Protein AF-A0A954L6D2-F1 (afdb_monomer_lite)

Secondary structure (DSSP, 8-state):
-HHHHHHH-TT-EEEE--TT-EEE-HHHHHHHHHHHHHHHHH-TT-EEEEEEPPSS--SSS-EEEEEEEES-GGG-EEEEEEEE-S--HHHHHHHHHHT-EEEEEEEEEEEHHHHHHHHHHH-HHHHHHHHHHTTTTTSTTHHHHHHHHGGGS----HHHHTGGG-S-EEEEEP-SEEE---SHHHHHHHH-PPP-

Radius of gyration: 18.4 Å; chains: 1; bounding box: 46×40×56 Å

Sequence (196 aa):
AAMCLLQEDPDAVMLVMPADHAISPVEQFHDAVRRATQQIESAPHSLVLFGVTPTYPATGYGYIERDQSLGDPTQRAFKVREFHEKPPRERAEQFLAGGRHYWNCGIFVWKASRILELIRQHQPEIGNLLNEIDADLGTDREEDALKQIFPRMPSISIDHAVLEKAQDVVVLEAPFAWDDVGSWQAVARLKGTDGN

Structure (mmCIF, N/CA/C/O backbone):
data_AF-A0A954L6D2-F1
#
_entry.id   AF-A0A954L6D2-F1
#
loop_
_atom_site.group_PDB
_atom_site.id
_atom_site.type_symbol
_atom_site.label_atom_id
_atom_site.label_alt_id
_atom_site.label_comp_id
_atom_site.label_asym_id
_atom_site.label_entity_id
_atom_site.label_seq_id
_atom_site.pdbx_PDB_ins_code
_atom_site.Cartn_x
_atom_site.Cartn_y
_atom_site.Cartn_z
_atom_site.occupancy
_atom_site.B_iso_or_equiv
_atom_site.auth_seq_id
_atom_site.auth_comp_id
_atom_site.auth_asym_id
_atom_site.auth_atom_id
_atom_site.pdbx_PDB_model_num
ATOM 1 N N . ALA A 1 1 ? -12.981 5.212 8.955 1.00 91.56 1 ALA A N 1
ATOM 2 C CA . ALA A 1 1 ? -12.898 4.303 7.787 1.00 91.56 1 ALA A CA 1
ATOM 3 C C . ALA A 1 1 ? -12.744 2.844 8.212 1.00 91.56 1 ALA A C 1
ATOM 5 O O . ALA A 1 1 ? -13.762 2.183 8.299 1.00 91.56 1 ALA A O 1
ATOM 6 N N . ALA A 1 2 ? -11.542 2.341 8.540 1.00 96.38 2 ALA A N 1
ATOM 7 C CA . ALA A 1 2 ? -11.362 0.922 8.894 1.00 96.38 2 ALA A CA 1
ATOM 8 C C . ALA A 1 2 ? -12.247 0.465 10.073 1.00 96.38 2 ALA A C 1
ATOM 10 O O . ALA A 1 2 ? -12.872 -0.582 9.986 1.00 96.38 2 ALA A O 1
ATOM 11 N N . MET A 1 3 ? -12.361 1.272 11.137 1.00 95.62 3 MET A N 1
ATOM 12 C CA . MET A 1 3 ? -13.265 0.977 12.262 1.00 95.62 3 MET A CA 1
ATOM 13 C C . MET A 1 3 ? -14.738 0.937 11.835 1.00 95.62 3 MET A C 1
ATOM 15 O O . MET A 1 3 ? -15.443 0.012 12.208 1.00 95.62 3 MET A O 1
ATOM 19 N N . CYS A 1 4 ? -15.176 1.881 10.996 1.00 94.25 4 CYS A N 1
ATOM 20 C CA . CYS A 1 4 ? -16.536 1.912 10.447 1.00 94.25 4 CYS A CA 1
ATOM 21 C C . CYS A 1 4 ? -16.830 0.656 9.611 1.00 94.25 4 CYS A C 1
ATOM 23 O O . CYS A 1 4 ? -17.856 0.020 9.804 1.00 94.25 4 CYS A O 1
ATOM 25 N N . LEU A 1 5 ? -15.894 0.246 8.743 1.00 95.94 5 LEU A N 1
ATOM 26 C CA . LEU A 1 5 ? -16.029 -0.985 7.958 1.00 95.94 5 LEU A CA 1
ATOM 27 C C . LEU A 1 5 ? -16.210 -2.212 8.859 1.00 95.94 5 LEU A C 1
ATOM 29 O O . LEU A 1 5 ? -17.042 -3.054 8.559 1.00 95.94 5 LEU A O 1
ATOM 33 N N . LEU A 1 6 ? -15.485 -2.292 9.980 1.00 96.44 6 LEU A N 1
ATOM 34 C CA . LEU A 1 6 ? -15.606 -3.406 10.927 1.00 96.44 6 LEU A CA 1
ATOM 35 C C . LEU A 1 6 ? -16.918 -3.418 11.723 1.00 96.44 6 LEU A C 1
ATOM 37 O O . LEU A 1 6 ? -17.280 -4.468 12.252 1.00 96.44 6 LEU A O 1
ATOM 41 N N . GLN A 1 7 ? -17.616 -2.284 11.830 1.00 93.31 7 GLN A N 1
ATOM 42 C CA . GLN A 1 7 ? -18.964 -2.242 12.407 1.00 93.31 7 GLN A CA 1
ATOM 43 C C . GLN A 1 7 ? -20.002 -2.863 11.455 1.00 93.31 7 GLN A C 1
ATOM 45 O O . GLN A 1 7 ? -20.990 -3.426 11.921 1.00 93.31 7 GLN A O 1
ATOM 50 N N . GLU A 1 8 ? -19.772 -2.785 10.140 1.00 94.19 8 GLU A N 1
ATOM 51 C CA . GLU A 1 8 ? -20.647 -3.361 9.110 1.00 94.19 8 GLU A CA 1
ATOM 52 C C . GLU A 1 8 ? -20.279 -4.815 8.774 1.00 94.19 8 GLU A C 1
ATOM 54 O O . GLU A 1 8 ? -21.155 -5.676 8.688 1.00 94.19 8 GLU A O 1
ATOM 59 N N . ASP A 1 9 ? -18.984 -5.095 8.609 1.00 96.94 9 ASP A N 1
ATOM 60 C CA . ASP A 1 9 ? -18.428 -6.402 8.264 1.00 96.94 9 ASP A CA 1
ATOM 61 C C . ASP A 1 9 ? -17.112 -6.657 9.038 1.00 96.94 9 ASP A C 1
ATOM 63 O O . ASP A 1 9 ? -16.070 -6.072 8.720 1.00 96.94 9 ASP A O 1
ATOM 67 N N . PRO A 1 10 ? -17.114 -7.562 10.039 1.00 95.75 10 PRO A N 1
ATOM 68 C CA . PRO A 1 10 ? -15.918 -7.917 10.809 1.00 95.75 10 PRO A CA 1
ATOM 69 C C . PRO A 1 10 ? -14.750 -8.470 9.977 1.00 95.75 10 PRO A C 1
ATOM 71 O O . PRO A 1 10 ? -13.604 -8.444 10.437 1.00 95.75 10 PRO A O 1
ATOM 74 N N . ASP A 1 11 ? -15.019 -8.965 8.767 1.00 96.00 11 ASP A N 1
ATOM 75 C CA . ASP A 1 11 ? -14.032 -9.516 7.839 1.00 96.00 11 ASP A CA 1
ATOM 76 C C . ASP A 1 11 ? -13.707 -8.578 6.662 1.00 96.00 11 ASP A C 1
ATOM 78 O O . ASP A 1 11 ? -12.977 -8.977 5.747 1.00 96.00 11 ASP A O 1
ATOM 82 N N . ALA A 1 12 ? -14.165 -7.320 6.720 1.00 97.88 12 ALA A N 1
ATOM 83 C CA . ALA A 1 12 ? -14.051 -6.347 5.639 1.00 97.88 12 ALA A CA 1
ATOM 84 C C . ALA A 1 12 ? -12.636 -6.246 5.044 1.00 97.88 12 ALA A C 1
ATOM 86 O O . ALA A 1 12 ? -11.641 -5.975 5.735 1.00 97.88 12 ALA A O 1
ATOM 87 N N . VAL A 1 13 ? -12.567 -6.374 3.717 1.00 98.19 13 VAL A N 1
ATOM 88 C CA . VAL A 1 13 ? -11.387 -6.043 2.912 1.00 98.19 13 VAL A CA 1
ATOM 89 C C . VAL A 1 13 ? -11.525 -4.610 2.407 1.00 98.19 13 VAL A C 1
ATOM 91 O O . VAL A 1 13 ? -12.526 -4.232 1.806 1.00 98.19 13 VAL A O 1
ATOM 94 N N . MET A 1 14 ? -10.499 -3.805 2.652 1.00 97.88 14 MET A N 1
ATOM 95 C CA . MET A 1 14 ? -10.458 -2.380 2.353 1.00 97.88 14 MET A CA 1
ATOM 96 C C . MET A 1 14 ? -9.527 -2.124 1.170 1.00 97.88 14 MET A C 1
ATOM 98 O O . MET A 1 14 ? -8.348 -2.470 1.232 1.00 97.88 14 MET A O 1
ATOM 102 N N . LEU A 1 15 ? -10.055 -1.490 0.121 1.00 97.88 15 LEU A N 1
ATOM 103 C CA . LEU A 1 15 ? -9.280 -0.865 -0.952 1.00 97.88 15 LEU A CA 1
ATOM 104 C C . LEU A 1 15 ? -9.090 0.617 -0.616 1.00 97.88 15 LEU A C 1
ATOM 106 O O . LEU A 1 15 ? -10.062 1.338 -0.393 1.00 97.88 15 LEU A O 1
ATOM 110 N N . VAL A 1 16 ? -7.843 1.072 -0.598 1.00 97.06 16 VAL A N 1
ATOM 111 C CA . VAL A 1 16 ? -7.468 2.476 -0.408 1.00 97.06 16 VAL A CA 1
ATOM 112 C C . VAL A 1 16 ? -6.840 2.969 -1.692 1.00 97.06 16 VAL A C 1
ATOM 114 O O . VAL A 1 16 ? -5.929 2.328 -2.207 1.00 97.06 16 VAL A O 1
ATOM 117 N N . MET A 1 17 ? -7.309 4.101 -2.207 1.00 95.06 17 MET A N 1
ATOM 118 C CA . MET A 1 17 ? -6.726 4.732 -3.385 1.00 95.06 17 MET A CA 1
ATOM 119 C C . MET A 1 17 ? -6.859 6.257 -3.314 1.00 95.06 17 MET A C 1
ATOM 121 O O . MET A 1 17 ? -7.864 6.745 -2.787 1.00 95.06 17 MET A O 1
ATOM 125 N N . PRO A 1 18 ? -5.889 7.014 -3.852 1.00 92.88 18 PRO A N 1
ATOM 126 C CA . PRO A 1 18 ? -6.021 8.457 -4.014 1.00 92.88 18 PRO A CA 1
ATOM 127 C C . PRO A 1 18 ? -7.126 8.804 -5.014 1.00 92.88 18 PRO A C 1
ATOM 129 O O . PRO A 1 18 ? -7.377 8.068 -5.971 1.00 92.88 18 PRO A O 1
ATOM 132 N N . ALA A 1 19 ? -7.810 9.919 -4.767 1.00 90.50 19 ALA A N 1
ATOM 133 C CA . ALA A 1 19 ? -8.975 10.340 -5.546 1.00 90.50 19 ALA A CA 1
ATOM 134 C C . ALA A 1 19 ? -8.608 11.064 -6.856 1.00 90.50 19 ALA A C 1
ATOM 136 O O . ALA A 1 19 ? -9.477 11.335 -7.680 1.00 90.50 19 ALA A O 1
ATOM 137 N N . ASP A 1 20 ? -7.333 11.394 -7.036 1.00 88.69 20 ASP A N 1
ATOM 138 C CA . ASP A 1 20 ? -6.775 12.252 -8.080 1.00 88.69 20 ASP A CA 1
ATOM 139 C C . ASP A 1 20 ? -5.930 11.493 -9.118 1.00 88.69 20 ASP A C 1
ATOM 141 O O . ASP A 1 20 ? -5.321 12.104 -9.993 1.00 88.69 20 ASP A O 1
ATOM 145 N N . HIS A 1 21 ? -5.931 10.158 -9.081 1.00 91.69 21 HIS A N 1
ATOM 146 C CA . HIS A 1 21 ? -5.188 9.328 -10.030 1.00 91.69 21 HIS A CA 1
ATOM 147 C C . HIS A 1 21 ? -5.966 9.042 -11.320 1.00 91.69 21 HIS A C 1
ATOM 149 O O . HIS A 1 21 ? -7.173 8.791 -11.308 1.00 91.69 21 HIS A O 1
ATOM 155 N N . ALA A 1 22 ? -5.246 8.984 -12.442 1.00 92.25 22 ALA A N 1
ATOM 156 C CA . ALA A 1 22 ? -5.770 8.508 -13.718 1.00 92.25 22 ALA A CA 1
ATOM 157 C C . ALA A 1 22 ? -5.364 7.044 -13.937 1.00 92.25 22 ALA A C 1
ATOM 159 O O . ALA A 1 22 ? -4.176 6.726 -13.956 1.00 92.25 22 ALA A O 1
ATOM 160 N N . ILE A 1 23 ? -6.343 6.152 -14.123 1.00 94.12 23 ILE A N 1
ATOM 161 C CA . ILE A 1 23 ? -6.128 4.706 -14.306 1.00 94.12 23 ILE A CA 1
ATOM 162 C C . ILE A 1 23 ? -6.848 4.226 -15.568 1.00 94.12 23 ILE A C 1
ATOM 164 O O . ILE A 1 23 ? -8.005 4.577 -15.800 1.00 94.12 23 ILE A O 1
ATOM 168 N N . SER A 1 24 ? -6.173 3.414 -16.384 1.00 92.94 24 SER A N 1
ATOM 169 C CA . SER A 1 24 ? -6.748 2.837 -17.604 1.00 92.94 24 SER A CA 1
ATOM 170 C C . SER A 1 24 ? -6.004 1.569 -18.045 1.00 92.94 24 SER A C 1
ATOM 172 O O . SER A 1 24 ? -4.781 1.533 -17.938 1.00 92.94 24 SER A O 1
ATOM 174 N N . PRO A 1 25 ? -6.674 0.551 -18.611 1.00 96.25 25 PRO A N 1
ATOM 175 C CA . PRO A 1 25 ? -8.125 0.369 -18.677 1.00 96.25 25 PRO A CA 1
ATOM 176 C C . PRO A 1 25 ? -8.730 0.009 -17.312 1.00 96.25 25 PRO A C 1
ATOM 178 O O . PRO A 1 25 ? -8.094 -0.660 -16.494 1.00 96.25 25 PRO A O 1
ATOM 181 N N . VAL A 1 26 ? -9.979 0.417 -17.075 1.00 95.38 26 VAL A N 1
ATOM 182 C CA . VAL A 1 26 ? -10.680 0.193 -15.795 1.00 95.38 26 VAL A CA 1
ATOM 183 C C . VAL A 1 26 ? -10.894 -1.299 -15.525 1.00 95.38 26 VAL A C 1
ATOM 185 O O . VAL A 1 26 ? -10.799 -1.754 -14.389 1.00 95.38 26 VAL A O 1
ATOM 188 N N . GLU A 1 27 ? -11.113 -2.090 -16.569 1.00 97.12 27 GLU A N 1
ATOM 189 C CA . GLU A 1 27 ? -11.312 -3.535 -16.476 1.00 97.12 27 GLU A CA 1
ATOM 190 C C . GLU A 1 27 ? -10.068 -4.230 -15.911 1.00 97.12 27 GLU A C 1
ATOM 192 O O . GLU A 1 27 ? -10.177 -5.075 -15.024 1.00 97.12 27 GLU A O 1
ATOM 197 N N . GLN A 1 28 ? -8.878 -3.808 -16.354 1.00 96.44 28 GLN A N 1
ATOM 198 C CA . GLN A 1 28 ? -7.609 -4.345 -15.859 1.00 96.44 28 GLN A CA 1
ATOM 199 C C . GLN A 1 28 ? -7.345 -3.938 -14.409 1.00 96.44 28 GLN A C 1
ATOM 201 O O . GLN A 1 28 ? -6.781 -4.721 -13.643 1.00 96.44 28 GLN A O 1
ATOM 206 N N . PHE A 1 29 ? -7.776 -2.739 -14.011 1.00 96.81 29 PHE A N 1
ATOM 207 C CA . PHE A 1 29 ? -7.745 -2.322 -12.612 1.00 96.81 29 PHE A CA 1
ATOM 208 C C . PHE A 1 29 ? -8.669 -3.189 -11.749 1.00 96.81 29 PHE A C 1
ATOM 210 O O . PHE A 1 29 ? -8.226 -3.722 -10.734 1.00 96.81 29 PHE A O 1
ATOM 217 N N . HIS A 1 30 ? -9.912 -3.422 -12.177 1.00 97.06 30 HIS A N 1
ATOM 218 C CA . HIS A 1 30 ? -10.839 -4.307 -11.465 1.00 97.06 30 HIS A CA 1
ATOM 219 C C . HIS A 1 30 ? -10.297 -5.738 -11.334 1.00 97.06 30 HIS A C 1
ATOM 221 O O . HIS A 1 30 ? -10.400 -6.336 -10.264 1.00 97.06 30 HIS A O 1
ATOM 227 N N . ASP A 1 31 ? -9.685 -6.285 -12.387 1.00 95.94 31 ASP A N 1
ATOM 228 C CA . ASP A 1 31 ? -9.031 -7.597 -12.331 1.00 95.94 31 ASP A CA 1
ATOM 229 C C . ASP A 1 31 ? -7.843 -7.618 -11.363 1.00 95.94 31 ASP A C 1
ATOM 231 O O . ASP A 1 31 ? -7.649 -8.588 -10.629 1.00 95.94 31 ASP A O 1
ATOM 235 N N . ALA A 1 32 ? -7.052 -6.546 -11.320 1.00 96.00 32 ALA A N 1
ATOM 236 C CA . ALA A 1 32 ? -5.958 -6.411 -10.367 1.00 96.00 32 ALA A CA 1
ATOM 237 C C . ALA A 1 32 ? -6.464 -6.341 -8.916 1.00 96.00 32 ALA A C 1
ATOM 239 O O . ALA A 1 32 ? -5.919 -7.034 -8.058 1.00 96.00 32 ALA A O 1
ATOM 240 N N . VAL A 1 33 ? -7.537 -5.587 -8.652 1.00 97.06 33 VAL A N 1
ATOM 241 C CA . VAL A 1 33 ? -8.189 -5.528 -7.333 1.00 97.06 33 VAL A CA 1
ATOM 242 C C . VAL A 1 33 ? -8.730 -6.898 -6.929 1.00 97.06 33 VAL A C 1
ATOM 244 O O . VAL A 1 33 ? -8.457 -7.341 -5.819 1.00 97.06 33 VAL A O 1
ATOM 247 N N . ARG A 1 34 ? -9.402 -7.625 -7.833 1.00 96.12 34 ARG A N 1
ATOM 248 C CA . ARG A 1 34 ? -9.865 -8.998 -7.562 1.00 96.12 34 ARG A CA 1
ATOM 249 C C . ARG A 1 34 ? -8.721 -9.927 -7.154 1.00 96.12 34 ARG A C 1
ATOM 251 O O . ARG A 1 34 ? -8.863 -10.672 -6.189 1.00 96.12 34 ARG A O 1
ATOM 258 N N . ARG A 1 35 ? -7.581 -9.866 -7.851 1.00 94.50 35 ARG A N 1
ATOM 259 C CA . ARG A 1 35 ? -6.384 -10.651 -7.495 1.00 94.50 35 ARG A CA 1
ATOM 260 C C . ARG A 1 35 ? -5.817 -10.253 -6.133 1.00 94.50 35 ARG A C 1
ATOM 262 O O . ARG A 1 35 ? -5.444 -11.125 -5.355 1.00 94.50 35 ARG A O 1
ATOM 269 N N . ALA A 1 36 ? -5.796 -8.960 -5.814 1.00 95.94 36 ALA A N 1
ATOM 270 C CA . ALA A 1 36 ? -5.388 -8.489 -4.492 1.00 95.94 36 ALA A CA 1
ATOM 271 C C . ALA A 1 36 ? -6.320 -9.013 -3.389 1.00 95.94 36 ALA A C 1
ATOM 273 O O . ALA A 1 36 ? -5.840 -9.491 -2.365 1.00 95.94 36 ALA A O 1
ATOM 274 N N . THR A 1 37 ? -7.636 -9.005 -3.607 1.00 95.69 37 THR A N 1
ATOM 275 C CA . THR A 1 37 ? -8.602 -9.583 -2.662 1.00 95.69 37 THR A CA 1
ATOM 276 C C . THR A 1 37 ? -8.380 -11.085 -2.475 1.00 95.69 37 THR A C 1
ATOM 278 O O . THR A 1 37 ? -8.307 -11.538 -1.338 1.00 95.69 37 THR A O 1
ATOM 281 N N . GLN A 1 38 ? -8.165 -11.846 -3.553 1.00 93.75 38 GLN A N 1
ATOM 282 C CA . GLN A 1 38 ? -7.831 -13.278 -3.473 1.00 93.75 38 GLN A CA 1
ATOM 283 C C . GLN A 1 38 ? -6.537 -13.531 -2.682 1.00 93.75 38 GLN A C 1
ATOM 285 O O . GLN A 1 38 ? -6.455 -14.475 -1.893 1.00 93.75 38 GLN A O 1
ATOM 290 N N . GLN A 1 39 ? -5.528 -12.667 -2.843 1.00 93.31 39 GLN A N 1
ATOM 291 C CA . GLN A 1 39 ? -4.309 -12.728 -2.038 1.00 93.31 39 GLN A CA 1
ATOM 292 C C . GLN A 1 39 ? -4.631 -12.546 -0.548 1.00 93.31 39 GLN A C 1
ATOM 294 O O . GLN A 1 39 ? -4.153 -13.338 0.260 1.00 93.31 39 GLN A O 1
ATOM 299 N N . ILE A 1 40 ? -5.472 -11.571 -0.184 1.00 95.69 40 ILE A N 1
ATOM 300 C CA . ILE A 1 40 ? -5.918 -11.356 1.204 1.00 95.69 40 ILE A CA 1
ATOM 301 C C . ILE A 1 40 ? -6.727 -12.545 1.739 1.00 95.69 40 ILE A C 1
ATOM 303 O O . ILE A 1 40 ? -6.541 -12.936 2.886 1.00 95.69 40 ILE A O 1
ATOM 307 N N . GLU A 1 41 ? -7.588 -13.164 0.934 1.00 93.38 41 GLU A N 1
ATOM 308 C CA . GLU A 1 41 ? -8.336 -14.362 1.344 1.00 93.38 41 GLU A CA 1
ATOM 309 C C . GLU A 1 41 ? -7.397 -15.534 1.667 1.00 93.38 41 GLU A C 1
ATOM 311 O O . GLU A 1 41 ? -7.581 -16.223 2.670 1.00 93.38 41 GLU A O 1
ATOM 316 N N . SER A 1 42 ? -6.358 -15.736 0.848 1.00 92.69 42 SER A N 1
ATOM 317 C CA . SER A 1 42 ? -5.371 -16.808 1.049 1.00 92.69 42 SER A CA 1
ATOM 318 C C . SER A 1 42 ? -4.345 -16.510 2.151 1.00 92.69 42 SER A C 1
ATOM 320 O O . SER A 1 42 ? -3.848 -17.430 2.803 1.00 92.69 42 SER A O 1
ATOM 322 N N . ALA A 1 43 ? -4.036 -15.232 2.375 1.00 94.00 43 ALA A N 1
ATOM 323 C CA . ALA A 1 43 ? -3.077 -14.746 3.356 1.00 94.00 43 ALA A CA 1
ATOM 324 C C . ALA A 1 43 ? -3.637 -13.499 4.075 1.00 94.00 43 ALA A C 1
ATOM 326 O O . ALA A 1 43 ? -3.240 -12.371 3.773 1.00 94.00 43 ALA A O 1
ATOM 327 N N . PRO A 1 44 ? -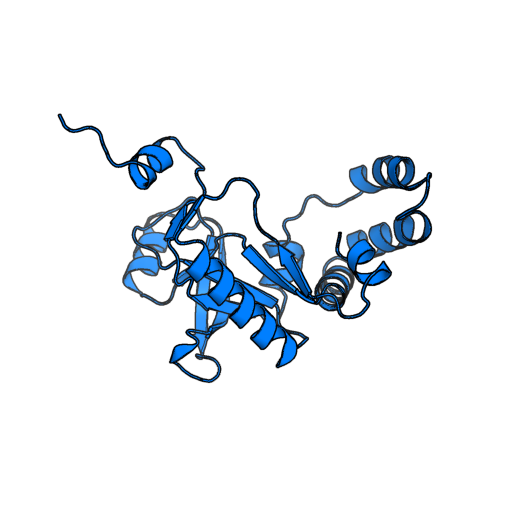4.530 -13.675 5.071 1.00 94.44 44 PRO A N 1
ATOM 328 C CA . PRO A 1 44 ? -5.272 -12.572 5.704 1.00 94.44 44 PRO A CA 1
ATOM 329 C C . PRO A 1 44 ? -4.426 -11.506 6.406 1.00 94.44 44 PRO A C 1
ATOM 331 O O . PRO A 1 44 ? -4.920 -10.415 6.690 1.00 94.44 44 PRO A O 1
ATOM 334 N N . HIS A 1 45 ? -3.163 -11.817 6.702 1.00 95.69 45 HIS A N 1
ATOM 335 C CA . HIS A 1 45 ? -2.221 -10.893 7.333 1.00 95.69 45 HIS A CA 1
ATOM 336 C C . HIS A 1 45 ? -1.449 -10.024 6.335 1.00 95.69 45 HIS A C 1
ATOM 338 O O . HIS A 1 45 ? -0.760 -9.098 6.772 1.00 95.69 45 HIS A O 1
ATOM 344 N N . SER A 1 46 ? -1.554 -10.311 5.032 1.00 96.25 46 SER A N 1
ATOM 345 C CA . SER A 1 46 ? -0.838 -9.577 3.996 1.00 96.25 46 SER A CA 1
ATOM 346 C C . SER A 1 46 ? -1.347 -8.145 3.842 1.00 96.25 46 SER A C 1
ATOM 348 O O . SER A 1 46 ? -2.540 -7.869 3.963 1.00 96.25 46 SER A O 1
ATOM 350 N N . LEU A 1 47 ? -0.427 -7.237 3.522 1.00 98.00 47 LEU A N 1
ATOM 351 C CA . LEU A 1 47 ? -0.734 -5.899 3.025 1.00 98.00 47 LEU A CA 1
ATOM 352 C C . LEU A 1 47 ? -0.359 -5.860 1.549 1.00 98.00 47 LEU A C 1
ATOM 354 O O . LEU A 1 47 ? 0.816 -6.006 1.214 1.00 98.00 47 LEU A O 1
ATOM 358 N N . VAL A 1 48 ? -1.346 -5.709 0.672 1.00 97.88 48 VAL A N 1
ATOM 359 C CA . VAL A 1 48 ? -1.133 -5.756 -0.775 1.00 97.88 48 VAL A CA 1
ATOM 360 C C . VAL A 1 48 ? -1.065 -4.340 -1.335 1.00 97.88 48 VAL A C 1
ATOM 362 O O . VAL A 1 48 ? -1.922 -3.508 -1.051 1.00 97.88 48 VAL A O 1
ATOM 365 N N . LEU A 1 49 ? -0.052 -4.074 -2.152 1.00 97.31 49 LEU A N 1
ATOM 366 C CA . LEU A 1 49 ? 0.149 -2.831 -2.887 1.00 97.31 49 LEU A CA 1
ATOM 367 C C . LEU A 1 49 ? 0.136 -3.097 -4.388 1.00 97.31 49 LEU A C 1
ATOM 369 O O . LEU A 1 49 ? 0.442 -4.207 -4.830 1.00 97.31 49 LEU A O 1
ATOM 373 N N . PHE A 1 50 ? -0.106 -2.051 -5.171 1.00 97.69 50 PHE A N 1
ATOM 374 C CA . PHE A 1 50 ? 0.142 -2.075 -6.610 1.00 97.69 50 PHE A CA 1
ATOM 375 C C . PHE A 1 50 ? 1.425 -1.316 -6.957 1.00 97.69 50 PHE A C 1
ATOM 377 O O . PHE A 1 50 ? 1.621 -0.168 -6.556 1.00 97.69 50 PHE A O 1
ATOM 384 N N . GLY A 1 51 ? 2.307 -1.974 -7.706 1.00 97.31 51 GLY A N 1
ATOM 385 C CA . GLY A 1 51 ? 3.566 -1.415 -8.179 1.00 97.31 51 GLY A CA 1
ATOM 386 C C . GLY A 1 51 ? 3.526 -1.155 -9.680 1.00 97.31 51 GLY A C 1
ATOM 387 O O . GLY A 1 51 ? 3.332 -2.086 -10.459 1.00 97.31 51 GLY A O 1
ATOM 388 N N . VAL A 1 52 ? 3.742 0.092 -10.098 1.00 97.12 52 VAL A N 1
ATOM 389 C CA . VAL A 1 52 ? 3.773 0.465 -11.523 1.00 97.12 52 VAL A CA 1
ATOM 390 C C . VAL A 1 52 ? 5.194 0.331 -12.058 1.00 97.12 52 VAL A C 1
ATOM 392 O O . VAL A 1 52 ? 6.139 0.825 -11.446 1.00 97.12 52 VAL A O 1
ATOM 395 N N . THR A 1 53 ? 5.371 -0.334 -13.199 1.00 96.38 53 THR A N 1
ATOM 396 C CA . THR A 1 53 ? 6.694 -0.496 -13.820 1.00 96.38 53 THR A CA 1
ATOM 397 C C . THR A 1 53 ? 7.257 0.864 -14.255 1.00 96.38 53 THR A C 1
ATOM 399 O O . THR A 1 53 ? 6.638 1.528 -15.090 1.00 96.38 53 THR A O 1
ATOM 402 N N . PRO A 1 54 ? 8.424 1.293 -13.732 1.00 95.88 54 PRO A N 1
ATOM 403 C CA . PRO A 1 54 ? 9.006 2.581 -14.074 1.00 95.88 54 PRO A CA 1
ATOM 404 C C . PRO A 1 54 ? 9.372 2.657 -15.554 1.00 95.88 54 PRO A C 1
ATOM 406 O O . PRO A 1 54 ? 10.010 1.755 -16.096 1.00 95.88 54 PRO A O 1
ATOM 409 N N . THR A 1 55 ? 9.013 3.764 -16.200 1.00 94.44 55 THR A N 1
ATOM 410 C CA . THR A 1 55 ? 9.374 4.053 -17.602 1.00 94.44 55 THR A CA 1
ATOM 411 C C . THR A 1 55 ? 10.416 5.164 -17.730 1.00 94.44 55 THR A C 1
ATOM 413 O O . THR A 1 55 ? 10.997 5.358 -18.795 1.00 94.44 55 THR A O 1
ATOM 416 N N . TYR A 1 56 ? 10.688 5.878 -16.637 1.00 94.62 56 TYR A N 1
ATOM 417 C CA . TYR A 1 56 ? 11.711 6.915 -16.523 1.00 94.62 56 TYR A CA 1
ATOM 418 C C . TYR A 1 56 ? 12.182 7.026 -15.058 1.00 94.62 56 TYR A C 1
ATOM 420 O O . TYR A 1 56 ? 11.518 6.513 -14.157 1.00 94.62 56 TYR A O 1
ATOM 428 N N . PRO A 1 57 ? 13.318 7.680 -14.761 1.00 96.19 57 PRO A N 1
ATOM 429 C CA . PRO A 1 57 ? 13.825 7.779 -13.392 1.00 96.19 57 PRO A CA 1
ATOM 430 C C . PRO A 1 57 ? 13.126 8.913 -12.622 1.00 96.19 57 PRO A C 1
ATOM 432 O O . PRO A 1 57 ? 13.718 9.965 -12.368 1.00 96.19 57 PRO A O 1
ATOM 435 N N . ALA A 1 58 ? 11.840 8.746 -12.305 1.00 94.31 58 ALA A N 1
ATOM 436 C CA . ALA A 1 58 ? 11.053 9.721 -11.548 1.00 94.31 58 ALA A CA 1
ATOM 437 C C . ALA A 1 58 ? 11.652 9.953 -10.151 1.00 94.31 58 ALA A C 1
ATOM 439 O O . ALA A 1 58 ? 11.924 8.993 -9.443 1.00 94.31 58 ALA A O 1
ATOM 440 N N . THR A 1 59 ? 11.822 11.206 -9.729 1.00 94.38 59 THR A N 1
ATOM 441 C CA . THR A 1 59 ? 12.276 11.549 -8.364 1.00 94.38 59 THR A CA 1
ATOM 442 C C . THR A 1 59 ? 11.128 11.996 -7.458 1.00 94.38 59 THR A C 1
ATOM 444 O O . THR A 1 59 ? 11.325 12.202 -6.268 1.00 94.38 59 THR A O 1
ATOM 447 N N . GLY A 1 60 ? 9.931 12.185 -8.025 1.00 90.56 60 GLY A N 1
ATOM 448 C CA . GLY A 1 60 ? 8.727 12.588 -7.294 1.00 90.56 60 GLY A CA 1
ATOM 449 C C . GLY A 1 60 ? 7.935 11.423 -6.697 1.00 90.56 60 GLY A C 1
ATOM 450 O O . GLY A 1 60 ? 7.053 11.666 -5.881 1.00 90.56 60 GLY A O 1
ATOM 451 N N . TYR A 1 61 ? 8.259 10.184 -7.077 1.00 92.25 61 TYR A N 1
ATOM 452 C CA . TYR A 1 61 ? 7.559 8.974 -6.642 1.00 92.25 61 TYR A CA 1
ATOM 453 C C . TYR A 1 61 ? 8.375 8.199 -5.612 1.00 92.25 61 TYR A C 1
ATOM 455 O O . TYR A 1 61 ? 9.608 8.191 -5.664 1.00 92.25 61 TYR A O 1
ATOM 463 N N . GLY A 1 62 ? 7.677 7.505 -4.715 1.00 93.88 62 GLY A N 1
ATOM 464 C CA . GLY A 1 62 ? 8.261 6.414 -3.945 1.00 93.88 62 GLY A CA 1
ATOM 465 C C . GLY A 1 62 ? 8.516 5.194 -4.835 1.00 93.88 62 GLY A C 1
ATOM 466 O O . GLY A 1 62 ? 7.816 4.976 -5.827 1.00 93.88 62 GLY A O 1
ATOM 467 N N . TYR A 1 63 ? 9.519 4.394 -4.488 1.00 96.69 63 TYR A N 1
ATOM 468 C CA . TYR A 1 63 ? 9.842 3.132 -5.151 1.00 96.69 63 TYR A CA 1
ATOM 469 C C . TYR A 1 63 ? 9.692 1.961 -4.184 1.00 96.69 63 TYR A C 1
ATOM 471 O O . TYR A 1 63 ? 10.009 2.068 -3.003 1.00 96.69 63 TYR A O 1
ATOM 479 N N . ILE A 1 64 ? 9.254 0.827 -4.715 1.00 97.31 64 ILE A N 1
ATOM 480 C CA . ILE A 1 64 ? 9.115 -0.449 -4.021 1.00 97.31 64 ILE A CA 1
ATOM 481 C C . ILE A 1 64 ? 10.139 -1.403 -4.628 1.00 97.31 64 ILE A C 1
ATOM 483 O O . ILE A 1 64 ? 10.026 -1.745 -5.806 1.00 97.31 64 ILE A O 1
ATOM 487 N N . GLU A 1 65 ? 11.135 -1.841 -3.859 1.00 97.31 65 GLU A N 1
ATOM 488 C CA . GLU A 1 65 ? 12.029 -2.920 -4.285 1.00 97.31 65 GLU A CA 1
ATOM 489 C C . GLU A 1 65 ? 11.340 -4.269 -4.059 1.00 97.31 65 GLU A C 1
ATOM 491 O O . GLU A 1 65 ? 10.932 -4.598 -2.942 1.00 97.31 65 GLU A O 1
ATOM 496 N N . ARG A 1 66 ? 11.217 -5.068 -5.122 1.00 96.56 66 ARG A N 1
ATOM 497 C CA . ARG A 1 66 ? 10.652 -6.420 -5.047 1.00 96.56 66 ARG A CA 1
ATOM 498 C C . ARG A 1 66 ? 11.727 -7.455 -4.718 1.00 96.56 66 ARG A C 1
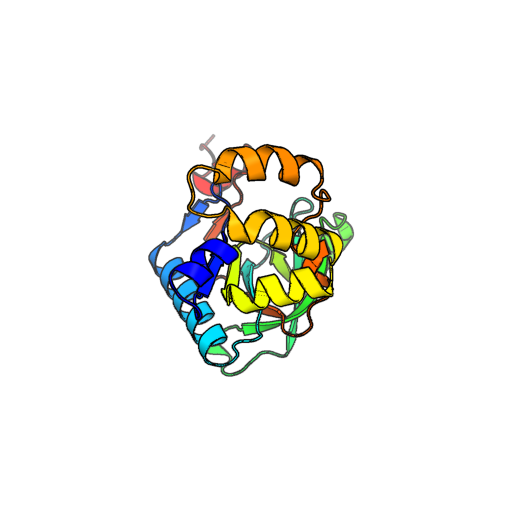ATOM 500 O O . ARG A 1 66 ? 12.842 -7.380 -5.237 1.00 96.56 66 ARG A O 1
ATOM 507 N N . ASP A 1 67 ? 11.363 -8.444 -3.910 1.00 94.69 67 ASP A N 1
ATOM 508 C CA . ASP A 1 67 ? 12.185 -9.617 -3.602 1.00 94.69 67 ASP A CA 1
ATOM 509 C C . ASP A 1 67 ? 11.635 -10.869 -4.315 1.00 94.69 67 ASP A C 1
ATOM 511 O O . ASP A 1 67 ? 11.449 -10.881 -5.537 1.00 94.69 67 ASP A O 1
ATOM 515 N N . GLN A 1 68 ? 11.368 -11.935 -3.560 1.00 91.12 68 GLN A N 1
ATOM 516 C CA . GLN A 1 68 ? 10.947 -13.233 -4.063 1.00 91.12 68 GLN A CA 1
ATOM 517 C C . GLN A 1 68 ? 9.547 -13.164 -4.675 1.00 91.12 68 GLN A C 1
ATOM 519 O O . GLN A 1 68 ? 8.633 -12.554 -4.114 1.00 91.12 68 GLN A O 1
ATOM 524 N N . SER A 1 69 ? 9.383 -13.828 -5.822 1.00 92.38 69 SER A N 1
ATOM 525 C CA . SER A 1 69 ? 8.068 -14.058 -6.424 1.00 92.38 69 SER A CA 1
ATOM 526 C C . SER A 1 69 ? 7.239 -14.951 -5.510 1.00 92.38 69 SER A C 1
ATOM 528 O O . SER A 1 69 ? 7.741 -15.947 -4.988 1.00 92.38 69 SER A O 1
ATOM 530 N N . LEU A 1 70 ? 5.966 -14.613 -5.349 1.00 87.12 70 LEU A N 1
ATOM 531 C CA . LEU A 1 70 ? 5.012 -15.378 -4.561 1.00 87.12 70 LEU A CA 1
ATOM 532 C C . LEU A 1 70 ? 4.106 -16.184 -5.492 1.00 87.12 70 LEU A C 1
ATOM 534 O O . LEU A 1 70 ? 3.535 -15.638 -6.434 1.00 87.12 70 LEU A O 1
ATOM 538 N N . GLY A 1 71 ? 3.968 -17.479 -5.205 1.00 80.50 71 GLY A N 1
ATOM 539 C CA . GLY A 1 71 ? 3.039 -18.363 -5.904 1.00 80.50 71 GLY A CA 1
ATOM 540 C C . GLY A 1 71 ? 3.326 -18.513 -7.401 1.00 80.50 71 GLY A C 1
ATOM 541 O O . GLY A 1 71 ? 4.466 -18.725 -7.815 1.00 80.50 71 GLY A O 1
ATOM 542 N N . ASP A 1 72 ? 2.262 -18.455 -8.201 1.00 77.25 72 ASP A N 1
ATOM 543 C CA . ASP A 1 72 ? 2.321 -18.598 -9.655 1.00 77.25 72 ASP A CA 1
ATOM 544 C C . ASP A 1 72 ? 2.962 -17.350 -10.305 1.00 77.25 72 ASP A C 1
ATOM 546 O O . ASP A 1 72 ? 2.470 -16.237 -10.099 1.00 77.25 72 ASP A O 1
ATOM 550 N N . PRO A 1 73 ? 4.013 -17.494 -11.139 1.00 78.19 73 PRO A N 1
ATOM 551 C CA . PRO A 1 73 ? 4.631 -16.378 -11.861 1.00 78.19 73 PRO A CA 1
ATOM 552 C C . PRO A 1 73 ? 3.659 -15.509 -12.678 1.00 78.19 73 PRO A C 1
ATOM 554 O O . PRO A 1 73 ? 3.935 -14.329 -12.909 1.00 78.19 73 PRO A O 1
ATOM 557 N N . THR A 1 74 ? 2.522 -16.059 -13.111 1.00 76.75 74 THR A N 1
ATOM 558 C CA . THR A 1 74 ? 1.470 -15.325 -13.835 1.00 76.75 74 THR A CA 1
ATOM 559 C C . THR A 1 74 ? 0.758 -14.286 -12.966 1.00 76.75 74 THR A C 1
ATOM 561 O O . THR A 1 74 ? 0.259 -13.292 -13.490 1.00 76.75 74 THR A O 1
ATOM 564 N N . GLN A 1 75 ? 0.766 -14.453 -11.640 1.00 78.31 75 GLN A N 1
ATOM 565 C CA . GLN A 1 75 ? 0.193 -13.490 -10.695 1.00 78.31 75 GLN A CA 1
ATOM 566 C C . GLN A 1 75 ? 1.019 -12.201 -10.615 1.00 78.31 75 GLN A C 1
ATOM 568 O O . GLN A 1 75 ? 0.469 -11.156 -10.268 1.00 78.31 75 GLN A O 1
ATOM 573 N N . ARG A 1 76 ? 2.318 -12.259 -10.961 1.00 91.75 76 ARG A N 1
ATOM 574 C CA . ARG A 1 76 ? 3.272 -11.139 -10.835 1.00 91.75 76 ARG A CA 1
ATOM 575 C C . ARG A 1 76 ? 3.225 -10.503 -9.436 1.00 91.75 76 ARG A C 1
ATOM 577 O O . ARG A 1 76 ? 3.241 -9.281 -9.295 1.00 91.75 76 ARG A O 1
ATOM 584 N N . ALA A 1 77 ? 3.146 -11.360 -8.418 1.00 94.56 77 ALA A N 1
ATOM 585 C CA . ALA A 1 77 ? 3.139 -11.001 -7.009 1.00 94.56 77 ALA A CA 1
ATOM 586 C C . ALA A 1 77 ? 4.531 -11.204 -6.409 1.00 94.56 77 ALA A C 1
ATOM 588 O O . ALA A 1 77 ? 5.158 -12.240 -6.633 1.00 94.56 77 ALA A O 1
ATOM 589 N N . PHE A 1 78 ? 5.009 -10.244 -5.624 1.00 96.56 78 PHE A N 1
ATOM 590 C CA . PHE A 1 78 ? 6.328 -10.305 -5.001 1.00 96.56 78 PHE A CA 1
ATOM 591 C C . PHE A 1 78 ? 6.264 -9.854 -3.551 1.00 96.56 78 PHE A C 1
ATOM 593 O O . PHE A 1 78 ? 5.489 -8.962 -3.207 1.00 96.56 78 PHE A O 1
ATOM 600 N N . LYS A 1 79 ? 7.127 -10.414 -2.703 1.00 96.12 79 LYS A N 1
ATOM 601 C CA . LYS A 1 79 ? 7.372 -9.826 -1.385 1.00 96.12 79 LYS A CA 1
ATOM 602 C C . LYS A 1 79 ? 8.067 -8.473 -1.554 1.00 96.12 79 LYS A C 1
ATOM 604 O O . LYS A 1 79 ? 8.959 -8.339 -2.395 1.00 96.12 79 LYS A O 1
ATOM 609 N N . VAL A 1 80 ? 7.676 -7.481 -0.762 1.00 96.75 80 VAL A N 1
ATOM 610 C CA . VAL A 1 80 ? 8.386 -6.199 -0.711 1.00 96.75 80 VAL A CA 1
ATOM 611 C C . VAL A 1 80 ? 9.652 -6.352 0.122 1.00 96.75 80 VAL A C 1
ATOM 613 O O . VAL A 1 80 ? 9.615 -6.871 1.238 1.00 96.75 80 VAL A O 1
ATOM 616 N N . ARG A 1 81 ? 10.776 -5.905 -0.440 1.00 95.56 81 ARG A N 1
ATOM 617 C CA . ARG A 1 81 ? 12.067 -5.869 0.244 1.00 95.56 81 ARG A CA 1
ATOM 618 C C . ARG A 1 81 ? 12.241 -4.590 1.044 1.00 95.56 81 ARG A C 1
ATOM 620 O O . ARG A 1 81 ? 12.598 -4.645 2.214 1.00 95.56 81 ARG A O 1
ATOM 627 N N . GLU A 1 82 ? 12.052 -3.459 0.375 1.00 94.62 82 GLU A N 1
ATOM 628 C CA . GLU A 1 82 ? 12.344 -2.138 0.916 1.00 94.62 82 GLU A CA 1
ATOM 629 C C . GLU A 1 82 ? 11.563 -1.069 0.145 1.00 94.62 82 GLU A C 1
ATOM 631 O O . GLU A 1 82 ? 11.303 -1.208 -1.056 1.00 94.62 82 GLU A O 1
ATOM 636 N N . PHE A 1 83 ? 11.208 0.003 0.848 1.00 94.62 83 PHE A N 1
ATOM 637 C CA . PHE A 1 83 ? 10.619 1.207 0.279 1.00 94.62 83 PHE A CA 1
ATOM 638 C C . PHE A 1 83 ? 11.680 2.302 0.169 1.00 94.62 83 PHE A C 1
ATOM 640 O O . PHE A 1 83 ? 12.502 2.476 1.065 1.00 94.62 83 PHE A O 1
ATOM 647 N N . HIS A 1 84 ? 11.649 3.065 -0.921 1.00 94.38 84 HIS A N 1
ATOM 648 C CA . HIS A 1 84 ? 12.547 4.198 -1.146 1.00 94.38 84 HIS A CA 1
ATOM 649 C C . HIS A 1 84 ? 11.716 5.431 -1.506 1.00 94.38 84 HIS A C 1
ATOM 651 O O . HIS A 1 84 ? 11.260 5.559 -2.641 1.00 94.38 84 HIS A O 1
ATOM 657 N N . GLU A 1 85 ? 11.514 6.345 -0.558 1.00 92.31 85 GLU A N 1
ATOM 658 C CA . GLU A 1 85 ? 10.727 7.562 -0.790 1.00 92.31 85 GLU A CA 1
ATOM 659 C C . GLU A 1 85 ? 11.545 8.614 -1.553 1.00 92.31 85 GLU A C 1
ATOM 661 O O . GLU A 1 85 ? 12.620 9.019 -1.109 1.00 92.31 85 GLU A O 1
ATOM 666 N N . LYS A 1 86 ? 11.023 9.057 -2.706 1.00 92.25 86 LYS A N 1
ATOM 667 C CA . LYS A 1 86 ? 11.537 10.181 -3.518 1.00 92.25 86 LYS A CA 1
ATOM 668 C C . LYS A 1 86 ? 13.069 10.199 -3.650 1.00 92.25 86 LYS A C 1
ATOM 670 O O . LYS A 1 86 ? 13.727 11.157 -3.228 1.00 92.25 86 LYS A O 1
ATOM 675 N N . PRO A 1 87 ? 13.664 9.139 -4.230 1.00 95.00 87 PRO A N 1
ATOM 676 C CA . PRO A 1 87 ? 15.110 9.029 -4.339 1.00 95.00 87 PRO A CA 1
ATOM 677 C C . PRO A 1 87 ? 15.697 10.150 -5.217 1.00 95.00 87 PRO A C 1
ATOM 679 O O . PRO A 1 87 ? 15.034 10.642 -6.138 1.00 95.00 87 PRO A O 1
ATOM 682 N N . PRO A 1 88 ? 16.972 10.529 -5.001 1.00 97.00 88 PRO A N 1
ATOM 683 C CA . PRO A 1 88 ? 17.670 11.433 -5.909 1.00 97.00 88 PRO A CA 1
ATOM 684 C C . PRO A 1 88 ? 17.795 10.812 -7.310 1.00 97.00 88 PRO A C 1
ATOM 686 O O . PRO A 1 88 ? 17.781 9.588 -7.461 1.00 97.00 88 PRO A O 1
ATOM 689 N N . ARG A 1 89 ? 17.965 11.658 -8.339 1.00 97.31 89 ARG A N 1
ATOM 690 C CA . ARG A 1 89 ? 17.974 11.249 -9.760 1.00 97.31 89 ARG A CA 1
ATOM 691 C C . ARG A 1 89 ? 18.888 10.057 -10.042 1.00 97.31 89 ARG A C 1
ATOM 693 O O . ARG A 1 89 ? 18.437 9.102 -10.659 1.00 97.31 89 ARG A O 1
ATOM 700 N N . GLU A 1 90 ? 20.128 10.100 -9.562 1.00 97.75 90 GLU A N 1
ATOM 701 C CA . GLU A 1 90 ? 21.118 9.034 -9.772 1.00 97.75 90 GLU A CA 1
ATOM 702 C C . GLU A 1 90 ? 20.604 7.672 -9.279 1.00 97.75 90 GLU A C 1
ATOM 704 O O . GLU A 1 90 ? 20.730 6.651 -9.952 1.00 97.75 90 GLU A O 1
ATOM 709 N N . ARG A 1 91 ? 19.953 7.653 -8.113 1.00 97.38 91 ARG A N 1
ATOM 710 C CA . ARG A 1 91 ? 19.410 6.428 -7.524 1.00 97.38 91 ARG A CA 1
ATOM 711 C C . ARG A 1 91 ? 18.154 5.961 -8.267 1.00 97.38 91 ARG A C 1
ATOM 713 O O . ARG A 1 91 ? 18.002 4.768 -8.501 1.00 97.38 91 ARG A O 1
ATOM 720 N N . ALA A 1 92 ? 17.308 6.884 -8.728 1.00 97.62 92 ALA A N 1
ATOM 721 C CA . ALA A 1 92 ? 16.176 6.558 -9.598 1.00 97.62 92 ALA A CA 1
ATOM 722 C C . ALA A 1 92 ? 16.620 5.948 -10.947 1.00 97.62 92 ALA A C 1
ATOM 724 O O . ALA A 1 92 ? 15.984 5.020 -11.446 1.00 97.62 92 ALA A O 1
ATOM 725 N N . GLU A 1 93 ? 17.729 6.420 -11.527 1.00 98.00 93 GLU A N 1
ATOM 726 C CA . GLU A 1 93 ? 18.334 5.840 -12.738 1.00 98.00 93 GLU A CA 1
ATOM 727 C C . GLU A 1 93 ? 18.830 4.412 -12.495 1.00 98.00 93 GLU A C 1
ATOM 729 O O . GLU A 1 93 ? 18.559 3.517 -13.299 1.00 98.00 93 GLU A O 1
ATOM 734 N N . GLN A 1 94 ? 19.479 4.168 -11.353 1.00 97.81 94 GLN A N 1
ATOM 735 C CA . GLN A 1 94 ? 19.891 2.823 -10.940 1.00 97.81 94 GLN A CA 1
ATOM 736 C C . GLN A 1 94 ? 18.685 1.895 -10.737 1.00 97.81 94 GLN A C 1
ATOM 738 O O . GLN A 1 94 ? 18.718 0.735 -11.152 1.00 97.81 94 GLN A O 1
ATOM 743 N N . PHE A 1 95 ? 17.602 2.395 -10.134 1.00 97.75 95 PHE A N 1
ATOM 744 C CA . PHE A 1 95 ? 16.375 1.627 -9.920 1.00 97.75 95 PHE A CA 1
ATOM 745 C C . PHE A 1 95 ? 15.722 1.201 -11.232 1.00 97.75 95 PHE A C 1
ATOM 747 O O . PHE A 1 95 ? 15.366 0.027 -11.374 1.00 97.75 95 PHE A O 1
ATOM 754 N N . LEU A 1 96 ? 15.629 2.130 -12.189 1.00 97.06 96 LEU A N 1
ATOM 755 C CA . LEU A 1 96 ? 15.124 1.872 -13.534 1.00 97.06 96 LEU A CA 1
ATOM 756 C C . LEU A 1 96 ? 15.990 0.834 -14.261 1.00 97.06 96 LEU A C 1
ATOM 758 O O . LEU A 1 96 ? 15.466 -0.158 -14.763 1.00 97.06 96 LEU A O 1
ATOM 762 N N . ALA A 1 97 ? 17.313 1.022 -14.269 1.00 97.12 97 ALA A N 1
ATOM 763 C CA . ALA A 1 97 ? 18.244 0.108 -14.931 1.00 97.12 97 ALA A CA 1
ATOM 764 C C . ALA A 1 97 ? 18.246 -1.299 -14.304 1.00 97.12 97 ALA A C 1
ATOM 766 O O . ALA A 1 97 ? 18.459 -2.291 -15.000 1.00 97.12 97 ALA A O 1
ATOM 767 N N . GLY A 1 98 ? 17.997 -1.401 -12.995 1.00 95.69 98 GLY A N 1
ATOM 768 C CA . GLY A 1 98 ? 17.995 -2.669 -12.269 1.00 95.69 98 GLY A CA 1
ATOM 769 C C . GLY A 1 98 ? 16.761 -3.550 -12.501 1.00 95.69 98 GLY A C 1
ATOM 770 O O . GLY A 1 98 ? 16.831 -4.750 -12.240 1.00 95.69 98 GLY A O 1
ATOM 771 N N . GLY A 1 99 ? 15.625 -2.994 -12.946 1.00 94.56 99 GLY A N 1
ATOM 772 C CA . GLY A 1 99 ? 14.411 -3.767 -13.275 1.00 94.56 99 GLY A CA 1
ATOM 773 C C . GLY A 1 99 ? 13.755 -4.519 -12.098 1.00 94.56 99 GLY A C 1
ATOM 774 O O . GLY A 1 99 ? 12.950 -5.439 -12.296 1.00 94.56 99 GLY A O 1
ATOM 775 N N . ARG A 1 100 ? 14.115 -4.165 -10.857 1.00 96.75 100 ARG A N 1
ATOM 776 C CA . ARG A 1 100 ? 13.561 -4.743 -9.614 1.00 96.75 100 ARG A CA 1
ATOM 777 C C . ARG A 1 100 ? 12.744 -3.761 -8.776 1.00 96.75 100 ARG A C 1
ATOM 779 O O . ARG A 1 100 ? 12.311 -4.124 -7.689 1.00 96.75 100 ARG A O 1
ATOM 786 N N . HIS A 1 101 ? 12.528 -2.548 -9.270 1.00 98.12 101 HIS A N 1
ATOM 787 C CA . HIS A 1 101 ? 11.759 -1.539 -8.556 1.00 98.12 101 HIS A CA 1
ATOM 788 C C . HIS A 1 101 ? 10.471 -1.215 -9.300 1.00 98.12 101 HIS A C 1
ATOM 790 O O . HIS A 1 101 ? 10.470 -1.132 -10.527 1.00 98.12 101 HIS A O 1
ATOM 796 N N . TYR A 1 102 ? 9.408 -0.995 -8.538 1.00 98.12 102 TYR A N 1
ATOM 797 C CA . TYR A 1 102 ? 8.152 -0.427 -9.008 1.00 98.12 102 TYR A CA 1
ATOM 798 C C . TYR A 1 102 ? 7.961 0.971 -8.427 1.00 98.12 102 TYR A C 1
ATOM 800 O O . TYR A 1 102 ? 8.454 1.241 -7.337 1.00 98.12 102 TYR A O 1
ATOM 808 N N . TRP A 1 103 ? 7.230 1.851 -9.102 1.00 97.50 103 TRP A N 1
ATOM 809 C CA . TRP A 1 103 ? 6.696 3.049 -8.461 1.00 97.50 103 TRP A CA 1
ATOM 810 C C . TRP A 1 103 ? 5.571 2.668 -7.498 1.00 97.50 103 TRP A C 1
ATOM 812 O O . TRP A 1 103 ? 4.704 1.858 -7.839 1.00 97.50 103 TRP A O 1
ATOM 822 N N . ASN A 1 104 ? 5.583 3.268 -6.309 1.00 95.56 104 ASN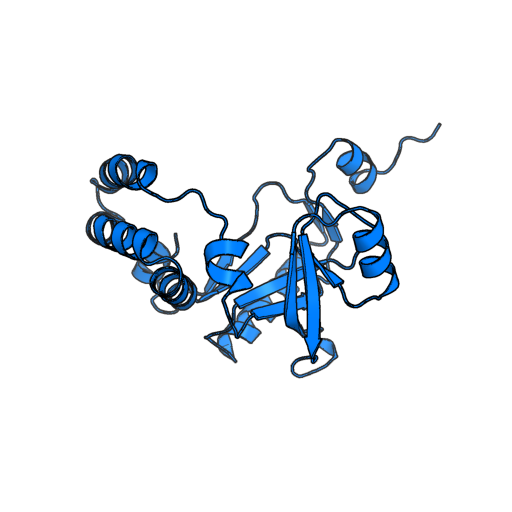 A N 1
ATOM 823 C CA . ASN A 1 104 ? 4.479 3.200 -5.360 1.00 95.56 104 ASN A CA 1
ATOM 824 C C . ASN A 1 104 ? 3.354 4.125 -5.845 1.00 95.56 104 ASN A C 1
ATOM 826 O O . ASN A 1 104 ? 3.516 5.344 -5.841 1.00 95.56 104 ASN A O 1
ATOM 830 N N . CYS A 1 105 ? 2.226 3.550 -6.265 1.00 94.25 105 CYS A N 1
ATOM 831 C CA . CYS A 1 105 ? 1.069 4.312 -6.739 1.00 94.25 105 CYS A CA 1
ATOM 832 C C . CYS A 1 105 ? 0.066 4.665 -5.628 1.00 94.25 105 CYS A C 1
ATOM 834 O O . CYS A 1 105 ? -1.027 5.132 -5.928 1.00 94.25 105 CYS A O 1
ATOM 836 N N . GLY A 1 106 ? 0.390 4.410 -4.354 1.00 93.62 106 GLY A N 1
ATOM 837 C CA . GLY A 1 106 ? -0.463 4.759 -3.212 1.00 93.62 106 GLY A CA 1
ATOM 838 C C . GLY A 1 106 ? -1.784 3.985 -3.130 1.00 93.62 106 GLY A C 1
ATOM 839 O O . GLY A 1 106 ? -2.678 4.391 -2.391 1.00 93.62 106 GLY A O 1
ATOM 840 N N . ILE A 1 107 ? -1.933 2.902 -3.901 1.00 96.88 107 ILE A N 1
ATOM 841 C CA . ILE A 1 107 ? -3.120 2.042 -3.887 1.00 96.88 107 ILE A CA 1
ATOM 842 C C . ILE A 1 107 ? -2.821 0.792 -3.066 1.00 96.88 107 ILE A C 1
ATOM 844 O O . ILE A 1 107 ? -1.851 0.076 -3.339 1.00 96.88 107 ILE A O 1
ATOM 848 N N . PHE A 1 108 ? -3.689 0.511 -2.098 1.00 97.19 108 PHE A N 1
ATOM 849 C CA . PHE A 1 108 ? -3.490 -0.547 -1.116 1.00 97.19 108 PHE A CA 1
ATOM 850 C C . PHE A 1 108 ? -4.741 -1.405 -0.917 1.00 97.19 108 PHE A C 1
ATOM 852 O O . PHE A 1 108 ? -5.861 -0.905 -1.001 1.00 97.19 108 PHE A O 1
ATOM 859 N N . VAL A 1 109 ? -4.550 -2.687 -0.603 1.00 98.31 109 VAL A N 1
ATOM 860 C CA . VAL A 1 109 ? -5.614 -3.639 -0.263 1.00 98.31 109 VAL A CA 1
ATOM 861 C C . VAL A 1 109 ? -5.209 -4.452 0.965 1.00 98.31 109 VAL A C 1
ATOM 863 O O . VAL A 1 109 ? -4.135 -5.054 0.993 1.00 98.31 109 VAL A O 1
ATOM 866 N N . TRP A 1 110 ? -6.064 -4.487 1.986 1.00 98.44 110 TRP A N 1
ATOM 867 C CA . TRP A 1 110 ? -5.829 -5.241 3.225 1.00 98.44 110 TRP A CA 1
ATOM 868 C C . TRP A 1 110 ? -7.128 -5.503 3.988 1.00 98.44 110 TRP A C 1
ATOM 870 O O . TRP A 1 110 ? -8.137 -4.840 3.752 1.00 98.44 110 TRP A O 1
ATOM 880 N N . LYS A 1 111 ? -7.109 -6.419 4.963 1.00 98.31 111 LYS A N 1
ATOM 881 C CA . LYS A 1 111 ? -8.196 -6.498 5.951 1.00 98.31 111 LYS A CA 1
ATOM 882 C C . LYS A 1 111 ? -8.222 -5.247 6.832 1.00 98.31 111 LYS A C 1
ATOM 884 O O . LYS A 1 111 ? -7.179 -4.805 7.322 1.00 98.31 111 LYS A O 1
ATOM 889 N N . ALA A 1 112 ? -9.415 -4.712 7.089 1.00 98.25 112 ALA A N 1
ATOM 890 C CA . ALA A 1 112 ? -9.606 -3.551 7.960 1.00 98.25 112 ALA A CA 1
ATOM 891 C C . ALA A 1 112 ? -9.119 -3.825 9.399 1.00 98.25 112 ALA A C 1
ATOM 893 O O . ALA A 1 112 ? -8.503 -2.969 10.037 1.00 98.25 112 ALA A O 1
ATOM 894 N N . SER A 1 113 ? -9.311 -5.053 9.884 1.00 97.94 113 SER A N 1
ATOM 895 C CA . SER A 1 113 ? -8.797 -5.514 11.179 1.00 97.94 113 SER A CA 1
ATOM 896 C C . SER A 1 113 ? -7.269 -5.539 11.222 1.00 97.94 113 SER A C 1
ATOM 898 O O . SER A 1 113 ? -6.675 -5.053 12.186 1.00 97.94 113 SER A O 1
ATOM 900 N N . ARG A 1 114 ? -6.624 -6.024 10.154 1.00 97.81 114 ARG A N 1
ATOM 901 C CA . ARG A 1 114 ? -5.162 -6.127 10.066 1.00 97.81 114 ARG A CA 1
ATOM 902 C C . ARG A 1 114 ? -4.483 -4.761 10.080 1.00 97.81 114 ARG A C 1
ATOM 904 O O . ARG A 1 114 ? -3.492 -4.587 10.786 1.00 97.81 114 ARG A O 1
ATOM 911 N N . ILE A 1 115 ? -5.007 -3.780 9.342 1.00 97.94 115 ILE A N 1
ATOM 912 C CA . ILE A 1 115 ? -4.404 -2.441 9.344 1.00 9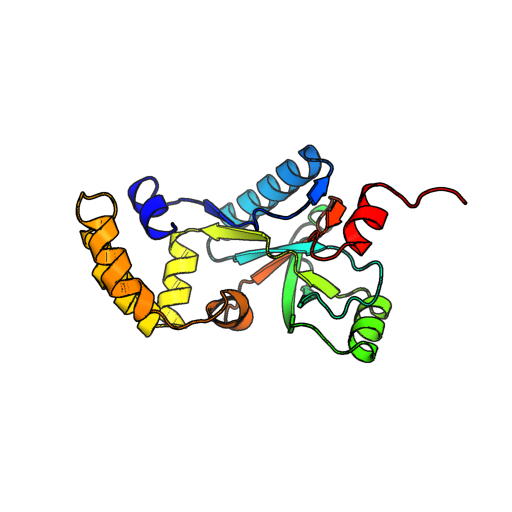7.94 115 ILE A CA 1
ATOM 913 C C . ILE A 1 115 ? -4.533 -1.765 10.718 1.00 97.94 115 ILE A C 1
ATOM 915 O O . ILE A 1 115 ? -3.578 -1.149 11.184 1.00 97.94 115 ILE A O 1
ATOM 919 N N . LEU A 1 116 ? -5.661 -1.938 11.419 1.00 97.38 116 LEU A N 1
ATOM 920 C CA . LEU A 1 116 ? -5.840 -1.403 12.775 1.00 97.38 116 LEU A CA 1
ATOM 921 C C . LEU A 1 116 ? -4.935 -2.084 13.807 1.00 97.38 116 LEU A C 1
ATOM 923 O O . LEU A 1 116 ? -4.415 -1.411 14.696 1.00 97.38 116 LEU A O 1
ATOM 927 N N . GLU A 1 117 ? -4.731 -3.397 13.695 1.00 97.44 117 GLU A N 1
ATOM 928 C CA . GLU A 1 117 ? -3.771 -4.141 14.517 1.00 97.44 117 GLU A CA 1
ATOM 929 C C . GLU A 1 117 ? -2.360 -3.550 14.377 1.00 97.44 117 GLU A C 1
ATOM 931 O O . GLU A 1 117 ? -1.736 -3.189 15.376 1.00 97.44 117 GLU A O 1
ATOM 936 N N . LEU A 1 118 ? -1.890 -3.371 13.138 1.00 97.88 118 LEU A N 1
ATOM 937 C CA . LEU A 1 118 ? -0.557 -2.836 12.861 1.00 97.88 118 LEU A CA 1
ATOM 938 C C . LEU A 1 118 ? -0.410 -1.367 13.278 1.00 97.88 118 LEU A C 1
ATOM 940 O O . LEU A 1 118 ? 0.638 -0.988 13.798 1.00 97.88 118 LEU A O 1
ATOM 944 N N . ILE A 1 119 ? -1.454 -0.545 13.116 1.00 97.44 119 ILE A N 1
ATOM 945 C CA . ILE A 1 119 ? -1.463 0.831 13.637 1.00 97.44 119 ILE A CA 1
ATOM 946 C C . ILE A 1 119 ? -1.304 0.817 15.158 1.00 97.44 119 ILE A C 1
ATOM 948 O O . ILE A 1 119 ? -0.443 1.516 15.679 1.00 97.44 119 ILE A O 1
ATOM 952 N N . ARG A 1 120 ? -2.069 -0.002 15.887 1.00 96.94 120 ARG A N 1
ATOM 953 C CA . ARG A 1 120 ? -1.953 -0.091 17.355 1.00 96.94 120 ARG A CA 1
ATOM 954 C C . ARG A 1 120 ? -0.579 -0.599 17.798 1.00 96.94 120 ARG A C 1
ATOM 956 O O . ARG A 1 120 ? -0.056 -0.128 18.803 1.00 96.94 120 ARG A O 1
ATOM 963 N N . GLN A 1 121 ? 0.013 -1.522 17.042 1.00 97.31 121 GLN A N 1
ATOM 964 C CA . GLN A 1 121 ? 1.340 -2.067 17.319 1.00 97.31 121 GLN A CA 1
ATOM 965 C C . GLN A 1 121 ? 2.457 -1.039 17.087 1.00 97.31 121 GLN A C 1
ATOM 967 O O . GLN A 1 121 ? 3.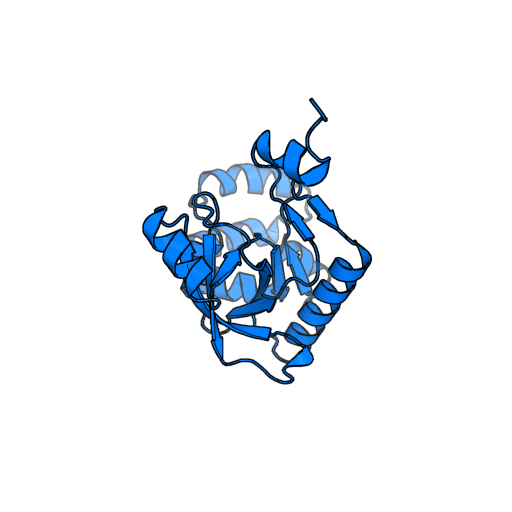365 -0.915 17.908 1.00 97.31 121 GLN A O 1
ATOM 972 N N . HIS A 1 122 ? 2.427 -0.328 15.959 1.00 97.44 122 HIS A N 1
ATOM 973 C CA . HIS A 1 122 ? 3.534 0.527 15.526 1.00 97.44 122 HIS A CA 1
ATOM 974 C C . HIS A 1 122 ? 3.343 2.007 15.851 1.00 97.44 122 HIS A C 1
ATOM 976 O O . HIS A 1 122 ? 4.322 2.753 15.854 1.00 97.44 122 HIS A O 1
ATOM 982 N N . GLN A 1 123 ? 2.109 2.439 16.100 1.00 96.94 123 GLN A N 1
ATOM 983 C CA . GLN A 1 123 ? 1.701 3.803 16.434 1.00 96.94 123 GLN A CA 1
ATOM 984 C C . GLN A 1 123 ? 0.699 3.775 17.609 1.00 96.94 123 GLN A C 1
ATOM 986 O O . GLN A 1 123 ? -0.473 4.122 17.440 1.00 96.94 123 GLN A O 1
ATOM 991 N N . PRO A 1 124 ? 1.128 3.366 18.819 1.00 96.69 124 PRO A N 1
ATOM 992 C CA . PRO A 1 124 ? 0.229 3.195 19.965 1.00 96.69 124 PRO A CA 1
ATOM 993 C C . PRO A 1 124 ? -0.511 4.482 20.360 1.00 96.69 124 PRO A C 1
ATOM 995 O O . PRO A 1 124 ? -1.640 4.407 20.831 1.00 96.69 124 PRO A O 1
ATOM 998 N N . GLU A 1 125 ? 0.077 5.661 20.128 1.00 96.38 125 GLU A N 1
ATOM 999 C CA . GLU A 1 125 ? -0.597 6.951 20.329 1.00 96.38 125 GLU A CA 1
ATOM 1000 C C . GLU A 1 125 ? -1.830 7.102 19.425 1.00 96.38 125 GLU A C 1
ATOM 1002 O O . GLU A 1 125 ? -2.923 7.363 19.926 1.00 96.38 125 GLU A O 1
ATOM 1007 N N . ILE A 1 126 ? -1.685 6.841 18.119 1.00 96.56 126 ILE A N 1
ATOM 1008 C CA . ILE A 1 126 ? -2.813 6.810 17.174 1.00 96.56 126 ILE A CA 1
ATOM 1009 C C . ILE A 1 126 ? -3.815 5.738 17.606 1.00 96.56 126 ILE A C 1
ATOM 1011 O O . ILE A 1 126 ? -5.013 5.995 17.641 1.00 96.56 126 ILE A O 1
ATOM 1015 N N . GLY A 1 127 ? -3.337 4.549 17.983 1.00 96.62 127 GLY A N 1
ATOM 1016 C CA . GLY A 1 127 ? -4.187 3.462 18.470 1.00 96.62 127 GLY A CA 1
ATOM 1017 C C . GLY A 1 127 ? -5.056 3.854 19.672 1.00 96.62 127 GLY A C 1
ATOM 1018 O O . GLY A 1 127 ? -6.238 3.519 19.701 1.00 96.62 127 GLY A O 1
ATOM 1019 N N . ASN A 1 128 ? -4.499 4.593 20.633 1.00 96.25 128 ASN A N 1
ATOM 1020 C CA . ASN A 1 128 ? -5.234 5.088 21.797 1.00 96.25 128 ASN A CA 1
ATOM 1021 C C . ASN A 1 128 ? -6.280 6.136 21.403 1.00 96.25 128 ASN A C 1
ATOM 1023 O O . ASN A 1 128 ? -7.427 6.030 21.827 1.00 96.25 128 ASN A O 1
ATOM 1027 N N . LEU A 1 129 ? -5.913 7.088 20.541 1.00 95.81 129 LEU A N 1
ATOM 1028 C CA . LEU A 1 129 ? -6.838 8.100 20.023 1.00 95.81 129 LEU A CA 1
ATOM 1029 C C . LEU A 1 129 ? -7.992 7.476 19.221 1.00 95.81 129 LEU A C 1
ATOM 1031 O O . LEU A 1 129 ? -9.128 7.933 19.311 1.00 95.81 129 LEU A O 1
ATOM 1035 N N . LEU A 1 130 ? -7.725 6.403 18.471 1.00 95.19 130 LEU A N 1
ATOM 1036 C CA . LEU A 1 130 ? -8.761 5.631 17.781 1.00 95.19 130 LEU A CA 1
ATOM 1037 C C . LEU A 1 130 ? -9.712 4.936 18.766 1.00 95.19 130 LEU A C 1
ATOM 1039 O O . LEU A 1 130 ? -10.913 4.900 18.531 1.00 95.19 130 LEU A O 1
ATOM 1043 N N . ASN A 1 131 ? -9.211 4.415 19.887 1.00 93.31 131 ASN A N 1
ATOM 1044 C CA . ASN A 1 131 ? -10.080 3.815 20.902 1.00 93.31 131 ASN A CA 1
ATOM 1045 C C . ASN A 1 131 ? -10.966 4.863 21.603 1.00 93.31 131 ASN A C 1
ATOM 1047 O O . ASN A 1 131 ? -12.078 4.534 22.001 1.00 93.31 131 ASN A O 1
ATOM 1051 N N . GLU A 1 132 ? -10.500 6.111 21.747 1.00 94.00 132 GLU A N 1
ATOM 1052 C CA . GLU A 1 132 ? -11.305 7.203 22.319 1.00 94.00 132 GLU A CA 1
ATOM 1053 C C . GLU A 1 132 ? -12.529 7.540 21.455 1.00 94.00 132 GLU A C 1
ATOM 1055 O O . GLU A 1 132 ? -13.584 7.840 22.006 1.00 94.00 132 GLU A O 1
ATOM 1060 N N . ILE A 1 133 ? -12.411 7.465 20.123 1.00 93.25 133 ILE A N 1
ATOM 1061 C CA . ILE A 1 133 ? -13.525 7.789 19.219 1.00 93.25 133 ILE A CA 1
ATOM 1062 C C . ILE A 1 133 ? -14.492 6.623 18.982 1.00 93.25 133 ILE A C 1
ATOM 1064 O O . ILE A 1 133 ? -15.622 6.853 18.564 1.00 93.25 133 ILE A O 1
ATOM 1068 N N . ASP A 1 134 ? -14.076 5.381 19.244 1.00 91.50 134 ASP A N 1
ATOM 1069 C CA . ASP A 1 134 ? -14.806 4.160 18.858 1.00 91.50 134 ASP A CA 1
ATOM 1070 C C . ASP A 1 134 ? -16.283 4.162 19.288 1.00 91.50 134 ASP A C 1
ATOM 1072 O O . ASP A 1 134 ? -17.164 3.825 18.501 1.00 91.50 134 ASP A O 1
ATOM 1076 N N . ALA A 1 135 ? -16.563 4.618 20.513 1.00 89.94 135 ALA A N 1
ATOM 1077 C CA . ALA A 1 135 ? -17.914 4.658 21.074 1.00 89.94 135 ALA A CA 1
ATOM 1078 C C . ALA A 1 135 ? -18.830 5.732 20.454 1.00 89.94 135 ALA A C 1
ATOM 1080 O O . ALA A 1 135 ? -20.048 5.665 20.634 1.00 89.94 135 ALA A O 1
ATOM 1081 N N . ASP A 1 136 ? -18.260 6.722 19.766 1.00 94.06 136 ASP A N 1
ATOM 1082 C CA . ASP A 1 136 ? -18.997 7.829 19.157 1.00 94.06 136 ASP A CA 1
ATOM 1083 C C . ASP A 1 136 ? -19.137 7.688 17.632 1.00 94.06 136 ASP A C 1
ATOM 1085 O O . ASP A 1 136 ? -19.968 8.385 17.046 1.00 94.06 136 ASP A O 1
ATOM 1089 N N . LEU A 1 137 ? -18.396 6.774 16.990 1.00 92.25 137 LEU A N 1
ATOM 1090 C CA . LEU A 1 137 ? -18.525 6.481 15.556 1.00 92.25 137 LEU A CA 1
ATOM 1091 C C . LEU A 1 137 ? -19.939 5.992 15.206 1.00 92.25 137 LEU A C 1
ATOM 1093 O O . LEU A 1 137 ? -20.479 5.105 15.867 1.00 92.25 137 LEU A O 1
ATOM 1097 N N . GLY A 1 138 ? -20.528 6.550 14.146 1.00 89.31 138 GLY A N 1
ATOM 1098 C CA . GLY A 1 138 ? -21.884 6.234 13.694 1.00 89.31 138 GLY A CA 1
ATOM 1099 C C . GLY A 1 138 ? -22.995 6.849 14.552 1.00 89.31 138 GLY A C 1
ATOM 1100 O O . GLY A 1 138 ? -24.167 6.527 14.355 1.00 89.31 138 GLY A O 1
ATOM 1101 N N . THR A 1 139 ? -22.655 7.719 15.507 1.00 93.81 139 THR A N 1
ATOM 1102 C CA . THR A 1 139 ? -23.617 8.411 16.377 1.00 93.81 139 THR A CA 1
ATOM 1103 C C . THR A 1 139 ? -23.675 9.905 16.068 1.00 93.81 139 THR A C 1
ATOM 1105 O O . THR A 1 139 ? -22.772 10.459 15.444 1.00 93.81 139 THR A O 1
ATOM 1108 N N . ASP A 1 140 ? -24.677 10.601 16.611 1.00 96.00 140 ASP A N 1
ATOM 1109 C CA . ASP A 1 140 ? -24.787 12.065 16.508 1.00 96.00 140 ASP A CA 1
ATOM 1110 C C . ASP A 1 140 ? -23.592 12.824 17.131 1.00 96.00 140 ASP A C 1
ATOM 1112 O O . ASP A 1 140 ? -23.452 14.027 16.924 1.00 96.00 140 ASP A O 1
ATOM 1116 N N . ARG A 1 141 ? -22.728 12.146 17.907 1.00 95.00 141 ARG A N 1
ATOM 1117 C CA . ARG A 1 141 ? -21.522 12.729 18.522 1.00 95.00 141 ARG A CA 1
ATOM 1118 C C . ARG A 1 141 ? -20.254 12.570 17.682 1.00 95.00 141 ARG A C 1
ATOM 1120 O O . ARG A 1 141 ? -19.236 13.159 18.042 1.00 95.00 141 ARG A O 1
ATOM 1127 N N . GLU A 1 142 ? -20.295 11.815 16.581 1.00 94.38 142 GLU A N 1
ATOM 1128 C CA . GLU A 1 142 ? -19.110 11.494 15.772 1.00 94.38 142 GLU A CA 1
ATOM 1129 C C . GLU A 1 142 ? -18.353 12.753 15.327 1.00 94.38 142 GLU A C 1
ATOM 1131 O O . GLU A 1 142 ? -17.134 12.835 15.471 1.00 94.38 142 GLU A O 1
ATOM 1136 N N . GLU A 1 143 ? -19.070 13.764 14.829 1.00 95.19 143 GLU A N 1
ATOM 1137 C CA . GLU A 1 143 ? -18.454 14.985 14.304 1.00 95.19 143 GLU A CA 1
ATOM 1138 C C . GLU A 1 143 ? -17.693 15.765 15.390 1.00 95.19 143 GLU A C 1
ATOM 1140 O O . GLU A 1 143 ? -16.578 16.243 15.161 1.00 95.19 143 GLU A O 1
ATOM 1145 N N . ASP A 1 144 ? -18.269 15.874 16.588 1.00 96.12 144 ASP A N 1
ATOM 1146 C CA . ASP A 1 144 ? -17.640 16.573 17.708 1.00 96.12 144 ASP A CA 1
ATOM 1147 C C . ASP A 1 144 ? -16.452 15.783 18.268 1.00 96.12 144 ASP A C 1
ATOM 1149 O O . ASP A 1 144 ? -15.404 16.373 18.551 1.00 96.12 144 ASP A O 1
ATOM 1153 N N . ALA A 1 145 ? -16.566 14.455 18.357 1.00 94.94 145 ALA A N 1
ATOM 1154 C CA . ALA A 1 145 ? -15.461 13.586 18.749 1.00 94.94 145 ALA A CA 1
ATOM 1155 C C . ALA A 1 145 ? -14.285 13.695 17.758 1.00 94.94 145 ALA A C 1
ATOM 1157 O O . ALA A 1 145 ? -13.137 13.883 18.175 1.00 94.94 145 ALA A O 1
ATOM 1158 N N . LEU A 1 146 ? -14.557 13.690 16.445 1.00 93.94 146 LEU A N 1
ATOM 1159 C CA . LEU A 1 146 ? -13.545 13.898 15.402 1.00 93.94 146 LEU A CA 1
ATOM 1160 C C . LEU A 1 146 ? -12.839 15.250 15.556 1.00 93.94 146 LEU A C 1
ATOM 1162 O O . LEU A 1 146 ? -11.608 15.299 15.522 1.00 93.94 146 LEU A O 1
ATOM 1166 N N . LYS A 1 147 ? -13.584 16.343 15.767 1.00 95.75 147 LYS A N 1
ATOM 1167 C CA . LYS A 1 147 ? -13.007 17.689 15.956 1.00 95.75 147 LYS A CA 1
ATOM 1168 C C . LYS A 1 147 ? -12.084 17.776 17.172 1.00 95.75 147 LYS A C 1
ATOM 1170 O O . LYS A 1 147 ? -11.130 18.550 17.149 1.00 95.75 147 LYS A O 1
ATOM 1175 N N . GLN A 1 148 ? -12.355 17.005 18.223 1.00 95.00 148 GLN A N 1
ATOM 1176 C CA . GLN A 1 148 ? -11.527 16.974 19.431 1.00 95.00 148 GLN A CA 1
ATOM 1177 C C . GLN A 1 148 ? -10.287 16.089 19.273 1.00 95.00 148 GLN A C 1
ATOM 1179 O O . GLN A 1 148 ? -9.213 16.426 19.774 1.00 95.00 148 GLN A O 1
ATOM 1184 N N . ILE A 1 149 ? -10.428 14.955 18.586 1.00 94.75 149 ILE A N 1
ATOM 1185 C CA . ILE A 1 149 ? -9.382 13.932 18.493 1.00 94.75 149 ILE A CA 1
ATOM 1186 C C . ILE A 1 149 ? -8.406 14.221 17.352 1.00 94.75 149 ILE A C 1
ATOM 1188 O O . ILE A 1 149 ? -7.198 14.086 17.537 1.00 94.75 149 ILE A O 1
ATOM 1192 N N . PHE A 1 150 ? -8.891 14.664 16.190 1.00 93.12 150 PHE A N 1
ATOM 1193 C CA . PHE A 1 150 ? -8.055 14.862 15.004 1.00 93.12 150 PHE A CA 1
ATOM 1194 C C . PHE A 1 150 ? -6.869 15.824 15.222 1.00 93.12 150 PHE A C 1
ATOM 1196 O O . PHE A 1 150 ? -5.767 15.480 14.806 1.00 93.12 150 PHE A O 1
ATOM 1203 N N . PRO A 1 151 ? -6.999 16.966 15.936 1.00 96.31 151 PRO A N 1
ATOM 1204 C CA . PRO A 1 151 ? -5.861 17.852 16.211 1.00 96.31 151 PRO A CA 1
ATOM 1205 C C . PRO A 1 151 ? -4.754 17.226 17.072 1.00 96.31 151 PRO A C 1
ATOM 1207 O O . PRO A 1 151 ? -3.643 17.748 17.109 1.00 96.31 151 PRO A O 1
ATOM 1210 N N . ARG A 1 152 ? -5.059 16.139 17.792 1.00 96.06 152 ARG A N 1
ATOM 1211 C CA . ARG A 1 152 ? -4.105 15.385 18.619 1.00 96.06 152 ARG A CA 1
ATOM 1212 C C . ARG A 1 152 ? -3.412 14.274 17.828 1.00 96.06 152 ARG A C 1
ATOM 1214 O O . ARG A 1 152 ? -2.456 13.702 18.334 1.00 96.06 152 ARG A O 1
ATOM 1221 N N . MET A 1 153 ? -3.890 13.947 16.624 1.00 94.88 153 MET A N 1
ATOM 1222 C CA . MET A 1 153 ? -3.313 12.880 15.811 1.00 94.88 153 MET A CA 1
ATOM 1223 C C . MET A 1 153 ? -1.927 13.287 15.293 1.00 94.88 153 MET A C 1
ATOM 1225 O O . MET A 1 153 ? -1.789 14.345 14.671 1.00 94.88 153 MET A O 1
ATOM 1229 N N . PRO A 1 154 ? -0.901 12.440 15.478 1.00 95.06 154 PRO A N 1
ATOM 1230 C CA . PRO A 1 154 ? 0.384 12.620 14.822 1.00 95.06 154 PRO A CA 1
ATOM 1231 C C . PRO A 1 154 ? 0.239 12.733 13.299 1.00 95.06 154 PRO A C 1
ATOM 1233 O O . PRO A 1 154 ? -0.435 11.926 12.658 1.00 95.06 154 PRO A O 1
ATOM 1236 N N . SER A 1 155 ? 0.923 13.710 12.703 1.00 95.25 155 SER A N 1
ATOM 1237 C CA . SER A 1 155 ? 0.999 13.862 11.247 1.00 95.25 155 SER A CA 1
ATOM 1238 C C . SER A 1 155 ? 2.049 12.906 10.673 1.00 95.25 155 SER A C 1
ATOM 1240 O O . SER A 1 155 ? 3.219 13.268 10.546 1.00 95.25 155 SER A O 1
ATOM 1242 N N . ILE A 1 156 ? 1.637 11.684 10.330 1.00 94.12 156 ILE A N 1
ATOM 1243 C CA . ILE A 1 156 ? 2.499 10.635 9.766 1.00 94.12 156 ILE A CA 1
ATOM 1244 C C . ILE A 1 156 ? 1.786 9.903 8.618 1.00 94.12 156 ILE A C 1
ATOM 1246 O O . ILE A 1 156 ? 0.581 9.667 8.680 1.00 94.12 156 ILE A O 1
ATOM 1250 N N . SER A 1 157 ? 2.518 9.551 7.555 1.00 90.62 157 SER A N 1
ATOM 1251 C CA . SER A 1 157 ? 1.971 8.765 6.440 1.00 90.62 157 SER A CA 1
ATOM 1252 C C . SER A 1 157 ? 1.789 7.297 6.822 1.00 90.62 157 SER A C 1
ATOM 1254 O O . SER A 1 157 ? 2.465 6.787 7.717 1.00 90.62 157 SER A O 1
ATOM 1256 N N . ILE A 1 158 ? 0.908 6.587 6.111 1.00 91.44 158 ILE A N 1
ATOM 1257 C CA . ILE A 1 158 ? 0.698 5.152 6.337 1.00 91.44 158 ILE A CA 1
ATOM 1258 C C . ILE A 1 158 ? 1.947 4.326 5.991 1.00 91.44 158 ILE A C 1
ATOM 1260 O O . ILE A 1 158 ? 2.227 3.327 6.657 1.00 91.44 158 ILE A O 1
ATOM 1264 N N . ASP A 1 159 ? 2.730 4.787 5.012 1.00 89.00 159 ASP A N 1
ATOM 1265 C CA . ASP A 1 159 ? 3.985 4.176 4.586 1.00 89.00 159 ASP A CA 1
ATOM 1266 C C . ASP A 1 159 ? 4.977 4.090 5.754 1.00 89.00 159 ASP A C 1
ATOM 1268 O O . ASP A 1 159 ? 5.401 2.998 6.134 1.00 89.00 159 ASP A O 1
ATOM 1272 N N . HIS A 1 160 ? 5.239 5.220 6.419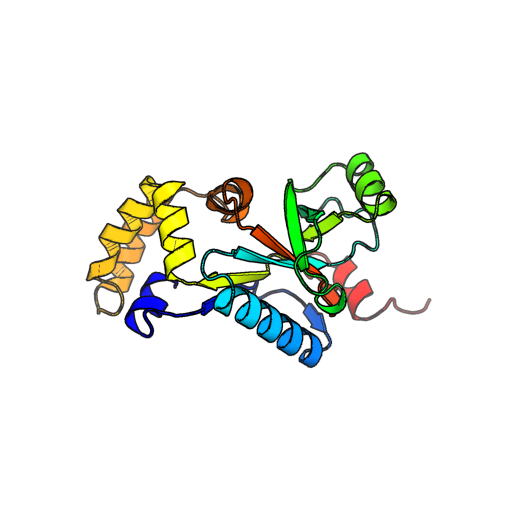 1.00 89.69 160 HIS A N 1
ATOM 1273 C CA . HIS A 1 160 ? 6.127 5.269 7.582 1.00 89.69 160 HIS A CA 1
ATOM 1274 C C . HIS A 1 160 ? 5.483 4.703 8.850 1.00 89.69 160 HIS A C 1
ATOM 1276 O O . HIS A 1 160 ? 6.158 4.092 9.684 1.00 89.69 160 HIS A O 1
ATOM 1282 N N . ALA A 1 161 ? 4.183 4.924 9.053 1.00 93.44 161 ALA A N 1
ATOM 1283 C CA . ALA A 1 161 ? 3.478 4.461 10.243 1.00 93.44 161 ALA A CA 1
ATOM 1284 C C . ALA A 1 161 ? 3.444 2.931 10.322 1.00 93.44 161 ALA A C 1
ATOM 1286 O O . ALA A 1 161 ? 3.656 2.385 11.408 1.00 93.44 161 ALA A O 1
ATOM 1287 N N . VAL A 1 162 ? 3.213 2.268 9.183 1.00 95.81 162 VAL A N 1
ATOM 1288 C CA . VAL A 1 162 ? 2.917 0.834 9.103 1.00 95.81 162 VAL A CA 1
ATOM 1289 C C . VAL A 1 162 ? 3.771 0.106 8.067 1.00 95.81 162 VAL A C 1
ATOM 1291 O O . VAL A 1 162 ? 4.438 -0.858 8.436 1.00 95.81 162 VAL A O 1
ATOM 1294 N N . LEU A 1 163 ? 3.746 0.512 6.791 1.00 93.38 163 LEU A N 1
ATOM 1295 C CA . LEU A 1 163 ? 4.247 -0.334 5.694 1.00 93.38 163 LEU A CA 1
ATOM 1296 C C . LEU A 1 163 ? 5.738 -0.660 5.809 1.00 93.38 163 LEU A C 1
ATOM 1298 O O . LEU A 1 163 ? 6.112 -1.816 5.646 1.00 93.38 163 LEU A O 1
ATOM 1302 N N . GLU A 1 164 ? 6.575 0.312 6.167 1.00 90.88 164 GLU A N 1
ATOM 1303 C CA . GLU A 1 164 ? 8.020 0.105 6.361 1.00 90.88 164 GLU A CA 1
ATOM 1304 C C . GLU A 1 164 ? 8.358 -0.824 7.541 1.00 90.88 164 GLU A C 1
ATOM 1306 O O . GLU A 1 164 ? 9.472 -1.337 7.635 1.00 90.88 164 GLU A O 1
ATOM 1311 N N . LYS A 1 165 ? 7.409 -1.043 8.459 1.00 93.81 165 LYS A N 1
ATOM 1312 C CA . LYS A 1 165 ? 7.586 -1.862 9.670 1.00 93.81 165 LYS A CA 1
ATOM 1313 C C . LYS A 1 165 ? 6.920 -3.236 9.558 1.00 93.81 165 LYS A C 1
ATOM 1315 O O . LYS A 1 165 ? 7.204 -4.120 10.369 1.00 93.81 165 LYS A O 1
ATOM 1320 N N . ALA A 1 166 ? 6.029 -3.414 8.586 1.00 94.12 166 ALA A N 1
ATOM 1321 C CA . ALA A 1 166 ? 5.267 -4.636 8.389 1.00 94.12 166 ALA A CA 1
ATOM 1322 C C . ALA A 1 166 ? 6.110 -5.720 7.691 1.00 94.12 166 ALA A C 1
ATOM 1324 O O . ALA A 1 166 ? 6.944 -5.435 6.837 1.00 94.12 166 ALA A O 1
ATOM 1325 N N . GLN A 1 167 ? 5.883 -6.990 8.040 1.00 89.56 167 GLN A N 1
ATOM 1326 C CA . GLN A 1 167 ? 6.654 -8.119 7.489 1.00 89.56 167 GLN A CA 1
ATOM 1327 C C . GLN A 1 167 ? 5.997 -8.778 6.268 1.00 89.56 167 GLN A C 1
ATOM 1329 O O . GLN A 1 167 ? 6.695 -9.338 5.416 1.00 89.56 167 GLN A O 1
ATOM 1334 N N . ASP A 1 168 ? 4.667 -8.706 6.179 1.00 93.25 168 ASP A N 1
ATOM 1335 C CA . ASP A 1 168 ? 3.842 -9.435 5.206 1.00 93.25 168 ASP A CA 1
ATOM 1336 C C . ASP A 1 168 ? 3.364 -8.525 4.072 1.00 93.25 168 ASP A C 1
ATOM 1338 O O . ASP A 1 168 ? 2.197 -8.522 3.680 1.00 93.25 168 ASP A O 1
ATOM 1342 N N . VAL A 1 169 ? 4.276 -7.702 3.567 1.00 97.25 169 VAL A N 1
ATOM 1343 C CA . VAL A 1 169 ? 3.972 -6.724 2.530 1.00 97.25 169 VAL A CA 1
ATOM 1344 C C . VAL A 1 169 ? 4.210 -7.337 1.152 1.00 97.25 169 VAL A C 1
ATOM 1346 O O . VAL A 1 169 ? 5.286 -7.869 0.864 1.00 97.25 169 VAL A O 1
ATOM 1349 N N . VAL A 1 170 ? 3.192 -7.266 0.300 1.00 97.19 170 VAL A N 1
ATOM 1350 C CA . VAL A 1 170 ? 3.167 -7.860 -1.038 1.00 97.19 170 VAL A CA 1
ATOM 1351 C C . VAL A 1 170 ? 2.923 -6.767 -2.065 1.00 97.19 170 VAL A C 1
ATOM 1353 O O . VAL A 1 170 ? 2.019 -5.956 -1.905 1.00 97.19 170 VAL A O 1
ATOM 1356 N N . VAL A 1 171 ? 3.691 -6.767 -3.149 1.00 97.56 171 VAL A N 1
ATOM 1357 C CA . VAL A 1 171 ? 3.449 -5.904 -4.306 1.00 97.56 171 VAL A CA 1
ATOM 1358 C C . VAL A 1 171 ? 2.975 -6.745 -5.485 1.00 97.56 171 VAL A C 1
ATOM 1360 O O . VAL A 1 171 ? 3.627 -7.716 -5.874 1.00 97.56 171 VAL A O 1
ATOM 1363 N N . LEU A 1 172 ? 1.830 -6.371 -6.049 1.00 97.12 172 LEU A N 1
ATOM 1364 C CA . LEU A 1 172 ? 1.362 -6.854 -7.341 1.00 97.12 172 LEU A CA 1
ATOM 1365 C C . LEU A 1 172 ? 1.807 -5.872 -8.416 1.00 97.12 172 LEU A C 1
ATOM 1367 O O . LEU A 1 172 ? 1.574 -4.668 -8.298 1.00 97.12 172 LEU A O 1
ATOM 1371 N N . GLU A 1 173 ? 2.415 -6.373 -9.485 1.00 96.62 173 GLU A N 1
ATOM 1372 C CA . GLU A 1 173 ? 2.677 -5.537 -10.653 1.00 96.62 173 GLU A CA 1
ATOM 1373 C C . GLU A 1 173 ? 1.357 -5.056 -11.259 1.00 96.62 173 GLU A C 1
ATOM 1375 O O . GLU A 1 173 ? 0.467 -5.858 -11.569 1.00 96.62 173 GLU A O 1
ATOM 1380 N N . ALA A 1 174 ? 1.231 -3.740 -11.413 1.00 95.94 174 ALA A N 1
ATOM 1381 C CA . ALA A 1 174 ? 0.063 -3.107 -11.995 1.00 95.94 174 ALA A CA 1
ATOM 1382 C C . ALA A 1 174 ? -0.031 -3.486 -13.484 1.00 95.94 174 ALA A C 1
ATOM 1384 O O . ALA A 1 174 ? 0.853 -3.118 -14.259 1.00 95.94 174 ALA A O 1
ATOM 1385 N N . PRO A 1 175 ? -1.084 -4.210 -13.915 1.00 93.44 175 PRO A N 1
ATOM 1386 C CA . PRO A 1 175 ? -1.267 -4.532 -15.328 1.00 93.44 175 PRO A CA 1
ATOM 1387 C C . PRO A 1 175 ? -1.793 -3.335 -16.134 1.00 93.44 175 PRO A C 1
ATOM 1389 O O . PRO A 1 175 ? -1.784 -3.385 -17.356 1.00 93.44 175 PRO A O 1
ATOM 1392 N N . PHE A 1 176 ? -2.258 -2.287 -15.452 1.00 94.25 176 PHE A N 1
ATOM 1393 C CA . PHE A 1 176 ? -2.896 -1.101 -16.012 1.00 94.25 176 PHE A CA 1
ATOM 1394 C C . PHE A 1 176 ? -1.922 0.082 -16.103 1.00 94.25 176 PHE A C 1
ATOM 1396 O O . PHE A 1 176 ? -0.932 0.163 -15.375 1.00 94.25 176 PHE A O 1
ATOM 1403 N N . ALA A 1 177 ? -2.246 1.040 -16.967 1.00 92.75 177 ALA A N 1
ATOM 1404 C CA . ALA A 1 177 ? -1.613 2.349 -16.978 1.00 92.75 177 ALA A CA 1
ATOM 1405 C C . ALA A 1 177 ? -2.113 3.196 -15.801 1.00 92.75 177 ALA A C 1
ATOM 1407 O O . ALA A 1 177 ? -3.295 3.167 -15.446 1.00 92.75 177 ALA A O 1
ATOM 1408 N N . TRP A 1 178 ? -1.197 3.968 -15.225 1.00 94.94 178 TRP A N 1
ATOM 1409 C CA . TRP A 1 178 ? -1.433 4.831 -14.075 1.00 94.94 178 TRP A CA 1
ATOM 1410 C C . TRP A 1 178 ? -0.633 6.129 -14.221 1.00 94.94 178 TRP A C 1
ATOM 1412 O O . TRP A 1 178 ? 0.506 6.100 -14.691 1.00 94.94 178 TRP A O 1
ATOM 1422 N N . ASP A 1 179 ? -1.223 7.245 -13.797 1.00 88.25 179 ASP A N 1
ATOM 1423 C CA . ASP A 1 179 ? -0.551 8.533 -13.620 1.00 88.25 179 ASP A CA 1
ATOM 1424 C C . ASP A 1 179 ? -1.124 9.237 -12.378 1.00 88.25 179 ASP A C 1
ATOM 1426 O O . ASP A 1 179 ? -2.335 9.188 -12.137 1.00 88.25 179 ASP A O 1
ATOM 1430 N N . ASP A 1 180 ? -0.264 9.892 -11.598 1.00 84.50 180 ASP A N 1
ATOM 1431 C CA . ASP A 1 180 ? -0.647 10.637 -10.393 1.00 84.50 180 ASP A CA 1
ATOM 1432 C C . ASP A 1 180 ? -1.236 12.020 -10.699 1.00 84.50 180 ASP A C 1
ATOM 1434 O O . ASP A 1 180 ? -1.717 12.700 -9.802 1.00 84.50 180 ASP A O 1
ATOM 1438 N N . VAL A 1 181 ? -1.169 12.469 -11.957 1.00 80.06 181 VAL A N 1
ATOM 1439 C CA . VAL A 1 181 ? -1.664 13.780 -12.411 1.00 80.06 181 VAL A CA 1
ATOM 1440 C C . VAL A 1 181 ? -1.055 14.956 -11.623 1.00 80.06 181 VAL A C 1
ATOM 1442 O O . VAL A 1 181 ? -1.557 16.078 -11.647 1.00 80.06 181 VAL A O 1
ATOM 1445 N N . GLY A 1 182 ? 0.096 14.748 -10.974 1.00 69.56 182 GLY A N 1
ATOM 1446 C CA . GLY A 1 182 ? 0.680 15.696 -10.019 1.00 69.56 182 GLY A CA 1
ATOM 1447 C C . GLY A 1 182 ? 1.327 16.939 -10.644 1.00 69.56 182 GLY A C 1
ATOM 1448 O O . GLY A 1 182 ? 1.824 17.815 -9.937 1.00 69.56 182 GLY A O 1
ATOM 1449 N N . SER A 1 183 ? 1.371 17.042 -11.976 1.00 69.88 183 SER A N 1
ATOM 1450 C CA . SER A 1 183 ? 1.920 18.208 -12.681 1.00 69.88 183 SER A CA 1
ATOM 1451 C C . SER A 1 183 ? 1.316 18.375 -14.074 1.00 69.88 183 SER A C 1
ATOM 1453 O O . SER A 1 183 ? 0.821 17.421 -14.663 1.00 69.88 183 SER A O 1
ATOM 1455 N N . TRP A 1 184 ? 1.450 19.563 -14.672 1.00 68.94 184 TRP A N 1
ATOM 1456 C CA . TRP A 1 184 ? 1.015 19.814 -16.057 1.00 68.94 184 TRP A CA 1
ATOM 1457 C C . TRP A 1 184 ? 1.658 18.879 -17.089 1.00 68.94 184 TRP A C 1
ATOM 1459 O O . TRP A 1 184 ? 1.059 18.599 -18.124 1.00 68.94 184 TRP A O 1
ATOM 1469 N N . GLN A 1 185 ? 2.845 18.342 -16.796 1.00 62.72 185 GLN A N 1
ATOM 1470 C CA . GLN A 1 185 ? 3.484 17.337 -17.645 1.00 62.72 185 GLN A CA 1
ATOM 1471 C C . GLN A 1 185 ? 2.663 16.040 -17.723 1.00 62.72 185 GLN A C 1
ATOM 1473 O O . GLN A 1 185 ? 2.729 15.350 -18.737 1.00 62.72 185 GLN A O 1
ATOM 1478 N N . ALA A 1 186 ? 1.852 15.733 -16.705 1.00 70.56 186 ALA A N 1
ATOM 1479 C CA . ALA A 1 186 ? 0.927 14.604 -16.724 1.00 70.56 186 ALA A CA 1
ATOM 1480 C C . ALA A 1 186 ? -0.130 14.734 -17.820 1.00 70.56 186 ALA A C 1
ATOM 1482 O O . ALA A 1 186 ? -0.476 13.749 -18.461 1.00 70.56 186 ALA A O 1
ATOM 1483 N N . VAL A 1 187 ? -0.596 15.952 -18.113 1.00 70.38 187 VAL A N 1
ATOM 1484 C CA . VAL A 1 187 ? -1.590 16.172 -19.173 1.00 70.38 187 VAL A CA 1
ATOM 1485 C C . VAL A 1 187 ? -1.030 15.751 -20.527 1.00 70.38 187 VAL A C 1
ATOM 1487 O O . VAL A 1 187 ? -1.700 15.028 -21.258 1.00 70.38 187 VAL A O 1
ATOM 1490 N N . ALA A 1 188 ? 0.217 16.122 -20.829 1.00 71.62 188 ALA A N 1
ATOM 1491 C CA . ALA A 1 188 ? 0.885 15.694 -22.056 1.00 71.62 188 ALA A CA 1
ATOM 1492 C C . ALA A 1 188 ? 1.072 14.166 -22.115 1.00 71.62 188 ALA A C 1
ATOM 1494 O O . ALA A 1 188 ? 0.926 13.572 -23.180 1.00 71.62 188 ALA A O 1
ATOM 1495 N N . ARG A 1 189 ? 1.337 13.506 -20.976 1.00 75.19 189 ARG A N 1
ATOM 1496 C CA . ARG A 1 189 ? 1.410 12.034 -20.907 1.00 75.19 189 ARG A CA 1
ATOM 1497 C C . ARG A 1 189 ? 0.050 11.367 -21.137 1.00 75.19 189 ARG A C 1
ATOM 1499 O O . ARG A 1 189 ? -0.010 10.332 -21.790 1.00 75.19 189 ARG A O 1
ATOM 1506 N N . LEU A 1 190 ? -1.033 11.968 -20.643 1.00 73.25 190 LEU A N 1
ATOM 1507 C CA . LEU A 1 190 ? -2.390 11.415 -20.720 1.00 73.25 190 LEU A CA 1
ATOM 1508 C C . LEU A 1 190 ? -3.113 11.714 -22.040 1.00 73.25 190 LEU A C 1
ATOM 1510 O O . LEU A 1 190 ? -3.938 10.917 -22.484 1.00 73.25 190 LEU A O 1
ATOM 1514 N N . LYS A 1 191 ? -2.865 12.880 -22.643 1.00 76.06 191 LYS A N 1
ATOM 1515 C CA . LYS A 1 191 ? -3.565 13.364 -23.846 1.00 76.06 191 LYS A CA 1
ATOM 1516 C C . LYS A 1 191 ? -2.696 13.369 -25.102 1.00 76.06 191 LYS A C 1
ATOM 1518 O O . LYS A 1 191 ? -3.233 13.566 -26.188 1.00 76.06 191 LYS A O 1
ATOM 1523 N N . GLY A 1 192 ? -1.398 13.108 -24.965 1.00 66.94 192 GLY A N 1
ATOM 1524 C CA . GLY A 1 192 ? -0.419 13.339 -26.019 1.00 66.94 192 GLY A CA 1
ATOM 1525 C C . GLY A 1 192 ? 0.049 14.795 -26.045 1.00 66.94 192 GLY A C 1
ATOM 1526 O O . GLY A 1 192 ? -0.508 15.670 -25.383 1.00 66.94 192 GLY A O 1
ATOM 1527 N N . THR A 1 193 ? 1.116 15.046 -26.797 1.00 70.38 193 THR A N 1
ATOM 1528 C CA . THR A 1 193 ? 1.606 16.397 -27.086 1.00 70.38 193 THR A CA 1
ATOM 1529 C C . THR A 1 193 ? 0.926 16.942 -28.334 1.00 70.38 193 THR A C 1
ATOM 1531 O O . THR A 1 193 ? 0.750 16.199 -29.301 1.00 70.38 193 THR A O 1
ATOM 1534 N N . ASP A 1 194 ? 0.618 18.238 -28.348 1.00 72.50 194 ASP A N 1
ATOM 1535 C CA . ASP A 1 194 ? 0.183 18.913 -29.570 1.00 72.50 194 ASP A CA 1
ATOM 1536 C C . ASP A 1 194 ? 1.280 18.820 -30.643 1.00 72.50 194 ASP A C 1
ATOM 1538 O O . ASP A 1 194 ? 2.473 18.949 -30.351 1.00 72.50 194 ASP A O 1
ATOM 1542 N N . GLY A 1 195 ? 0.878 18.559 -31.887 1.00 64.12 195 GLY A N 1
ATOM 1543 C CA . GLY A 1 195 ? 1.796 18.554 -33.021 1.00 64.12 195 GLY A CA 1
ATOM 1544 C C . GLY A 1 195 ? 2.156 19.984 -33.412 1.00 64.12 195 GLY A C 1
ATOM 1545 O O . GLY A 1 195 ? 1.275 20.725 -33.845 1.00 64.12 195 GLY A O 1
ATOM 1546 N N . ASN A 1 196 ? 3.434 20.343 -33.283 1.00 47.81 196 ASN A N 1
ATOM 1547 C CA . ASN A 1 196 ? 4.032 21.475 -33.993 1.00 47.81 196 ASN A CA 1
ATOM 1548 C C . ASN A 1 196 ? 4.834 20.959 -35.186 1.00 47.81 196 ASN A C 1
ATOM 1550 O O . ASN A 1 196 ? 5.693 20.075 -34.961 1.00 47.81 196 ASN A O 1
#

pLDDT: mean 92.57, std 8.02, range [47.81, 98.44]

Foldseek 3Di:
DLLVQCVVPVFDKDKDADPQKDWPDPVLVVVLVVLQVVVCVVPQLEKEFEFEQDPALFLQFKKWFFDDDDDDVVQQKGFTDAIGHRDPSVVSVVQNVVRRIGTGRRIIIHGSVNLLVQLCVQPVQVNVLCVQLSVVPPHPCNVVSCVVSVVSDDPDDSCVRGVRPGRRYMYGYRPIDMDSPPDPVVCCVVVNDDDD